Protein AF-A0A7Y5NN47-F1 (afdb_monomer)

Radius of gyration: 25.76 Å; Cα contacts (8 Å, |Δi|>4): 339; chains: 1; bounding box: 59×84×57 Å

Mean predicted aligned error: 14.12 Å

Foldseek 3Di:
DDDDDDDDDDDDDDDDDDDDDDDDDDDDDDDDDDDDDDDDDDDDDDDDPDPPPPDPPPPQDADQAADDDPFRAGDLVLLLVLLLDFDLLVLLVCLFPPRRFQKKFFQAWDWFDFPNDPDDTDTDHGLEIWTFHDKDDPDPPDDPPFAIKTWTAFNRSTITIDGPVGIDSDRDPDHFGDQHPLVPDDPQQVVLQCVDPQLVVLVVLLVVLCPDPCQPVDPPPGPNNVSSRSSRRSSSVCSHVPRDGDRDPDRD

Nearest PDB structures (foldseek):
  2pvd-assembly1_B  TM=6.505E-01  e=5.218E-01  Synechocystis sp.
  1dj7-assembly1_B  TM=6.392E-01  e=1.010E+00  Synechocystis sp. PCC 6803

Structure (mmCIF, N/CA/C/O backbone):
data_AF-A0A7Y5NN47-F1
#
_entry.id   AF-A0A7Y5NN47-F1
#
loop_
_atom_site.group_PDB
_atom_site.id
_atom_site.type_symbol
_atom_site.label_atom_id
_atom_site.label_alt_id
_atom_site.label_comp_id
_atom_site.label_asym_id
_atom_site.label_entity_id
_atom_site.label_seq_id
_atom_site.pdbx_PDB_ins_code
_atom_site.Cartn_x
_atom_site.Cartn_y
_atom_site.Cartn_z
_atom_site.occupancy
_atom_site.B_iso_or_equiv
_atom_site.auth_seq_id
_atom_site.auth_comp_id
_atom_site.auth_asym_id
_atom_site.auth_atom_id
_atom_site.pdbx_PDB_model_num
ATOM 1 N N . MET A 1 1 ? -15.687 -36.078 18.825 1.00 50.94 1 MET A N 1
ATOM 2 C CA . MET A 1 1 ? -15.131 -36.159 20.195 1.00 50.94 1 MET A CA 1
ATOM 3 C C . MET A 1 1 ? -14.081 -37.257 20.240 1.00 50.94 1 MET A C 1
ATOM 5 O O . MET A 1 1 ? -14.457 -38.411 20.115 1.00 50.94 1 MET A O 1
ATOM 9 N N . ARG A 1 2 ? -12.796 -36.913 20.371 1.00 45.75 2 ARG A N 1
ATOM 10 C CA . ARG A 1 2 ? -11.720 -37.783 20.883 1.00 45.75 2 ARG A CA 1
ATOM 11 C C . ARG A 1 2 ? -10.553 -36.864 21.248 1.00 45.75 2 ARG A C 1
ATOM 13 O O . ARG A 1 2 ? -9.980 -36.212 20.384 1.00 45.75 2 ARG A O 1
ATOM 20 N N . ARG A 1 3 ? -10.338 -36.719 22.556 1.00 54.50 3 ARG A N 1
ATOM 21 C CA . ARG A 1 3 ? -9.265 -35.945 23.185 1.00 54.50 3 ARG A CA 1
ATOM 22 C C . ARG A 1 3 ? -8.022 -36.832 23.233 1.00 54.50 3 ARG A C 1
ATOM 24 O O . ARG A 1 3 ? -8.142 -37.981 23.644 1.00 54.50 3 ARG A O 1
ATOM 31 N N . ALA A 1 4 ? -6.865 -36.299 22.860 1.00 58.84 4 ALA A N 1
ATOM 32 C CA . ALA A 1 4 ? -5.574 -36.917 23.138 1.00 58.84 4 ALA A CA 1
ATOM 33 C C . ALA A 1 4 ? -4.689 -35.876 23.830 1.00 58.84 4 ALA A C 1
ATOM 35 O O . ALA A 1 4 ? -4.223 -34.916 23.225 1.00 58.84 4 ALA A O 1
ATOM 36 N N . THR A 1 5 ? -4.564 -36.049 25.139 1.00 65.69 5 THR A N 1
ATOM 37 C CA . THR A 1 5 ? -3.641 -35.377 26.052 1.00 65.69 5 THR A CA 1
ATOM 38 C C . THR A 1 5 ? -2.302 -36.108 26.036 1.00 65.69 5 THR A C 1
ATOM 40 O O . THR A 1 5 ? -2.294 -37.312 26.272 1.00 65.69 5 THR A O 1
ATOM 43 N N . LEU A 1 6 ? -1.188 -35.399 25.851 1.00 50.91 6 LEU A N 1
ATOM 44 C CA . LEU A 1 6 ? 0.147 -35.861 26.254 1.00 50.91 6 LEU A CA 1
ATOM 45 C C . LEU A 1 6 ? 1.003 -34.662 26.731 1.00 50.91 6 LEU A C 1
ATOM 47 O O . LEU A 1 6 ? 0.668 -33.522 26.408 1.00 50.91 6 LEU A O 1
ATOM 51 N N . PRO A 1 7 ? 2.016 -34.902 27.584 1.00 55.94 7 PRO A N 1
ATOM 52 C CA . PRO A 1 7 ? 2.206 -34.162 28.828 1.00 55.94 7 PRO A CA 1
ATOM 53 C C . PRO A 1 7 ? 3.338 -33.126 28.820 1.00 55.94 7 PRO A C 1
ATOM 55 O O . PRO A 1 7 ? 4.243 -33.147 27.989 1.00 55.94 7 PRO A O 1
ATOM 58 N N . LEU A 1 8 ? 3.266 -32.268 29.845 1.00 57.81 8 LEU A N 1
ATOM 59 C CA . LEU A 1 8 ? 4.341 -31.454 30.409 1.00 57.81 8 LEU A CA 1
ATOM 60 C C . LEU A 1 8 ? 5.614 -32.277 30.649 1.00 57.81 8 LEU A C 1
ATOM 62 O O . LEU A 1 8 ? 5.559 -33.332 31.283 1.00 57.81 8 LEU A O 1
ATOM 66 N N . LEU A 1 9 ? 6.759 -31.705 30.277 1.00 57.47 9 LEU A N 1
ATOM 67 C CA . LEU A 1 9 ? 8.053 -32.051 30.852 1.00 57.47 9 LEU A CA 1
ATOM 68 C C . LEU A 1 9 ? 8.816 -30.782 31.239 1.00 57.47 9 LEU A C 1
ATOM 70 O O . LEU A 1 9 ? 8.584 -29.688 30.735 1.00 57.47 9 LEU A O 1
ATOM 74 N N . TRP A 1 10 ? 9.651 -30.973 32.242 1.00 54.91 10 TRP A N 1
ATOM 75 C CA . TRP A 1 10 ? 9.951 -30.092 33.353 1.00 54.91 10 TRP A CA 1
ATOM 76 C C . TRP A 1 10 ? 11.454 -29.791 33.353 1.00 54.91 10 TRP A C 1
ATOM 78 O O . TRP A 1 10 ? 12.243 -30.683 33.065 1.00 54.91 10 TRP A O 1
ATOM 88 N N . LEU A 1 11 ? 11.799 -28.575 33.789 1.00 46.84 11 LEU A N 1
ATOM 89 C CA . LEU A 1 11 ? 13.008 -28.215 34.549 1.00 46.84 11 LEU A CA 1
ATOM 90 C C . LEU A 1 11 ? 14.394 -28.113 33.864 1.00 46.84 11 LEU A C 1
ATOM 92 O O . LEU A 1 11 ? 14.856 -29.015 33.178 1.00 46.84 11 LEU A O 1
ATOM 96 N N . GLY A 1 12 ? 15.106 -27.029 34.213 1.00 56.31 12 GLY A N 1
ATOM 97 C CA . GLY A 1 12 ? 16.558 -26.840 34.047 1.00 56.31 12 GLY A CA 1
ATOM 98 C C . GLY A 1 12 ? 16.903 -25.384 33.696 1.00 56.31 12 GLY A C 1
ATOM 99 O O . GLY A 1 12 ? 16.908 -25.038 32.526 1.00 56.31 12 GLY A O 1
ATOM 100 N N . LEU A 1 13 ? 16.926 -24.418 34.623 1.00 53.03 13 LEU A N 1
ATOM 101 C CA . LEU A 1 13 ? 17.908 -24.160 35.694 1.00 53.03 13 LEU A CA 1
ATOM 102 C C . LEU A 1 13 ? 19.263 -23.594 35.188 1.00 53.03 13 LEU A C 1
ATOM 104 O O . LEU A 1 13 ? 20.126 -24.356 34.780 1.00 53.03 13 LEU A O 1
ATOM 108 N N . GLN A 1 14 ? 19.406 -22.265 35.362 1.00 58.38 14 GLN A N 1
ATOM 109 C CA . GLN A 1 14 ? 20.604 -21.467 35.724 1.00 58.38 14 GLN A CA 1
ATOM 110 C C . GLN A 1 14 ? 21.802 -21.406 34.758 1.00 58.38 14 GLN A C 1
ATOM 112 O O . GLN A 1 14 ? 22.332 -22.441 34.398 1.00 58.38 14 GLN A O 1
ATOM 117 N N . VAL A 1 15 ? 22.313 -20.190 34.485 1.00 64.12 15 VAL A N 1
ATOM 118 C CA . VAL A 1 15 ? 23.647 -19.709 34.933 1.00 64.12 15 VAL A CA 1
ATOM 119 C C . VAL A 1 15 ? 23.682 -18.166 34.899 1.00 64.12 15 VAL A C 1
ATOM 121 O O . VAL A 1 15 ? 23.269 -17.536 33.928 1.00 64.12 15 VAL A O 1
ATOM 124 N N . LEU A 1 16 ? 24.181 -17.585 35.996 1.00 54.34 16 LEU A N 1
ATOM 125 C CA . LEU A 1 16 ? 24.541 -16.181 36.208 1.00 54.34 16 LEU A CA 1
ATOM 126 C C . LEU A 1 16 ? 25.683 -15.723 35.279 1.00 54.34 16 LEU A C 1
ATOM 128 O O . LEU A 1 16 ? 26.698 -16.410 35.188 1.00 54.34 16 LEU A O 1
ATOM 132 N N . ALA A 1 17 ? 25.604 -14.508 34.727 1.00 47.22 17 ALA A N 1
ATOM 133 C CA . ALA A 1 17 ? 26.769 -13.806 34.179 1.00 47.22 17 ALA A CA 1
ATOM 134 C C . ALA A 1 17 ? 27.008 -12.486 34.934 1.00 47.22 17 ALA A C 1
ATOM 136 O O . ALA A 1 17 ? 26.171 -11.585 34.933 1.00 47.22 17 ALA A O 1
ATOM 137 N N . CYS A 1 18 ? 28.160 -12.442 35.607 1.00 59.31 18 CYS A N 1
ATOM 138 C CA . CYS A 1 18 ? 28.768 -11.321 36.322 1.00 59.31 18 CYS A CA 1
ATOM 139 C C . CYS A 1 18 ? 29.509 -10.349 35.386 1.00 59.31 18 CYS A C 1
ATOM 141 O O . CYS A 1 18 ? 30.104 -10.794 34.410 1.00 59.31 18 CYS A O 1
ATOM 143 N N . GLY A 1 19 ? 29.623 -9.088 35.835 1.00 39.09 19 GLY A N 1
ATOM 144 C CA . GLY A 1 19 ? 30.755 -8.168 35.589 1.00 39.09 19 GLY A CA 1
ATOM 145 C C . GLY A 1 19 ? 30.764 -7.464 34.222 1.00 39.09 19 GLY A C 1
ATOM 146 O O . GLY A 1 19 ? 30.407 -8.059 33.221 1.00 39.09 19 GLY A O 1
ATOM 147 N N . SER A 1 20 ? 31.150 -6.195 34.068 1.00 44.56 20 SER A N 1
ATOM 148 C CA . SER A 1 20 ? 32.002 -5.354 34.912 1.00 44.56 20 SER A CA 1
ATOM 149 C C . SER A 1 20 ? 31.712 -3.866 34.688 1.00 44.56 20 SER A C 1
ATOM 151 O O . SER A 1 20 ? 31.427 -3.424 33.578 1.00 44.56 20 SER A O 1
ATOM 153 N N . THR A 1 21 ? 31.833 -3.107 35.771 1.00 50.00 21 THR A N 1
ATOM 154 C CA . THR A 1 21 ? 31.960 -1.649 35.852 1.00 50.00 21 THR A CA 1
ATOM 155 C C . THR A 1 21 ? 33.277 -1.163 35.240 1.00 50.00 21 THR A C 1
ATOM 157 O O . THR A 1 21 ? 34.321 -1.754 35.511 1.00 50.00 21 THR A O 1
ATOM 160 N N . VAL A 1 22 ? 33.247 -0.049 34.502 1.00 57.50 22 VAL A N 1
ATOM 161 C CA . VAL A 1 22 ? 34.422 0.805 34.258 1.00 57.50 22 VAL A CA 1
ATOM 162 C C . VAL A 1 22 ? 34.064 2.231 34.655 1.00 57.50 22 VAL A C 1
ATOM 164 O O . VAL A 1 22 ? 33.030 2.767 34.253 1.00 57.50 22 VAL A O 1
ATOM 167 N N . ASP A 1 23 ? 34.923 2.776 35.507 1.00 46.69 23 ASP A N 1
ATOM 168 C CA . ASP A 1 23 ? 34.885 4.109 36.080 1.00 46.69 23 ASP A CA 1
ATOM 169 C C . ASP A 1 23 ? 35.215 5.216 35.069 1.00 46.69 23 ASP A C 1
ATOM 171 O O . ASP A 1 23 ? 35.937 5.019 34.094 1.00 46.69 23 ASP A O 1
ATOM 175 N N . ARG A 1 24 ? 34.655 6.383 35.399 1.00 47.97 24 ARG A N 1
ATOM 176 C CA . ARG A 1 24 ? 35.063 7.766 35.112 1.00 47.97 24 ARG A CA 1
ATOM 177 C C . ARG A 1 24 ? 36.337 7.996 34.295 1.00 47.97 24 ARG A C 1
ATOM 179 O O . ARG A 1 24 ? 37.422 7.621 34.718 1.00 47.97 24 ARG A O 1
ATOM 186 N N . ASP A 1 25 ? 36.206 8.933 33.356 1.00 49.34 25 ASP A N 1
ATOM 187 C CA . ASP A 1 25 ? 37.178 10.020 33.250 1.00 49.34 25 ASP A CA 1
ATOM 188 C C . ASP A 1 25 ? 36.489 11.383 33.126 1.00 49.34 25 ASP A C 1
ATOM 190 O O . ASP A 1 25 ? 35.450 11.543 32.484 1.00 49.34 25 ASP A O 1
ATOM 194 N N . THR A 1 26 ? 37.050 12.351 33.847 1.00 43.34 26 THR A N 1
ATOM 195 C CA . THR A 1 26 ? 36.581 13.731 34.011 1.00 43.34 26 THR A CA 1
ATOM 196 C C . THR A 1 26 ? 37.659 14.671 33.468 1.00 43.34 26 THR A C 1
ATOM 198 O O . THR A 1 26 ? 38.835 14.460 33.751 1.00 43.34 26 THR A O 1
ATOM 201 N N . THR A 1 27 ? 37.227 15.809 32.897 1.00 46.81 27 THR A N 1
ATOM 202 C CA . THR A 1 27 ? 37.984 17.078 32.671 1.00 46.81 27 THR A CA 1
ATOM 203 C C . THR A 1 27 ? 38.858 17.104 31.393 1.00 46.81 27 THR A C 1
ATOM 205 O O . THR A 1 27 ? 39.409 16.067 31.046 1.00 46.81 27 THR A O 1
ATOM 208 N N . PRO A 1 28 ? 39.040 18.253 30.687 1.00 52.16 28 PRO A N 1
ATOM 209 C CA . PRO A 1 28 ? 38.838 19.630 31.140 1.00 52.16 28 PRO A CA 1
ATOM 210 C C . PRO A 1 28 ? 37.997 20.570 30.266 1.00 52.16 28 PRO A C 1
ATOM 212 O O . PRO A 1 28 ? 37.755 20.373 29.081 1.00 52.16 28 PRO A O 1
ATOM 215 N N . ALA A 1 29 ? 37.598 21.646 30.947 1.00 46.72 29 ALA A N 1
ATOM 216 C CA . ALA A 1 29 ? 37.072 22.884 30.411 1.00 46.72 29 ALA A CA 1
ATOM 217 C C . ALA A 1 29 ? 38.058 23.561 29.447 1.00 46.72 29 ALA A C 1
ATOM 219 O O . ALA A 1 29 ? 39.259 23.629 29.710 1.00 46.72 29 ALA A O 1
ATOM 220 N N . GLY A 1 30 ? 37.515 24.143 28.382 1.00 37.94 30 GLY A N 1
ATOM 221 C CA . GLY A 1 30 ? 38.246 25.014 27.477 1.00 37.94 30 GLY A CA 1
ATOM 222 C C . GLY A 1 30 ? 37.292 25.767 26.560 1.00 37.94 30 GLY A C 1
ATOM 223 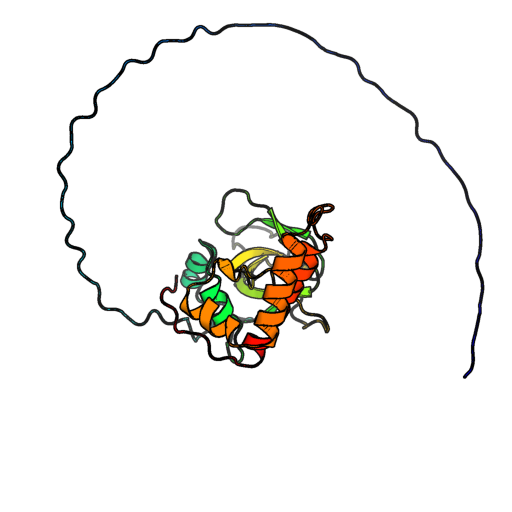O O . GLY A 1 30 ? 36.757 25.172 25.640 1.00 37.94 30 GLY A O 1
ATOM 224 N N . SER A 1 31 ? 37.122 27.057 26.867 1.00 45.66 31 SER A N 1
ATOM 225 C CA . SER A 1 31 ? 36.896 28.192 25.961 1.00 45.66 31 SER A CA 1
ATOM 226 C C . SER A 1 31 ? 35.803 28.088 24.887 1.00 45.66 31 SER A C 1
ATOM 228 O O . SER A 1 31 ? 35.873 27.259 23.995 1.00 45.66 31 SER A O 1
ATOM 230 N N . HIS A 1 32 ? 34.851 29.024 24.886 1.00 47.25 32 HIS A N 1
ATOM 231 C CA . HIS A 1 32 ? 34.862 30.108 23.898 1.00 47.25 32 HIS A CA 1
ATOM 232 C C . HIS A 1 32 ? 33.784 31.161 24.211 1.00 47.25 32 HIS A C 1
ATOM 234 O O . HIS A 1 32 ? 32.630 30.875 24.515 1.00 47.25 32 HIS A O 1
ATOM 240 N N . GLU A 1 33 ? 34.259 32.396 24.160 1.00 48.81 33 GLU A N 1
ATOM 241 C CA . GLU A 1 33 ? 33.609 33.695 24.283 1.00 48.81 33 GLU A CA 1
ATOM 242 C C . GLU A 1 33 ? 32.509 33.910 23.219 1.00 48.81 33 GLU A C 1
ATOM 244 O O . GLU A 1 33 ? 32.707 33.541 22.058 1.00 48.81 33 GLU A O 1
ATOM 249 N N . PRO A 1 34 ? 31.353 34.515 23.553 1.00 49.91 34 PRO A N 1
ATOM 250 C CA . PRO A 1 34 ? 30.330 34.815 22.561 1.00 49.91 34 PRO A CA 1
ATOM 251 C C . PRO A 1 34 ? 30.704 36.083 21.777 1.00 49.91 34 PRO A C 1
ATOM 253 O O . PRO A 1 34 ? 30.577 37.203 22.268 1.00 49.91 34 PRO A O 1
ATOM 256 N N . THR A 1 35 ? 31.137 35.908 20.526 1.00 50.69 35 THR A N 1
ATOM 257 C CA . THR A 1 35 ? 31.235 37.005 19.553 1.00 50.69 35 THR A CA 1
ATOM 258 C C . THR A 1 35 ? 29.833 37.486 19.181 1.00 50.69 35 THR A C 1
ATOM 260 O O . THR A 1 35 ? 29.028 36.743 18.620 1.00 50.69 35 THR A O 1
ATOM 263 N N . ALA A 1 36 ? 29.554 38.750 19.496 1.00 47.47 36 ALA A N 1
ATOM 264 C CA . ALA A 1 36 ? 28.363 39.470 19.077 1.00 47.47 36 ALA A CA 1
ATOM 265 C C . ALA A 1 36 ? 28.326 39.586 17.544 1.00 47.47 36 ALA A C 1
ATOM 267 O O . ALA A 1 36 ? 29.154 40.267 16.939 1.00 47.47 36 ALA A O 1
ATOM 268 N N . ALA A 1 37 ? 27.360 38.916 16.913 1.00 47.06 37 ALA A N 1
ATOM 269 C CA . ALA A 1 37 ? 27.092 39.060 15.491 1.00 47.06 37 ALA A CA 1
ATOM 270 C C . ALA A 1 37 ? 26.112 40.215 15.250 1.00 47.06 37 ALA A C 1
ATOM 272 O O . ALA A 1 37 ? 25.020 40.284 15.812 1.00 47.06 37 ALA A O 1
ATOM 273 N N . SER A 1 38 ? 26.588 41.123 14.406 1.00 51.66 38 SER A N 1
ATOM 274 C CA . SER A 1 38 ? 25.994 42.372 13.957 1.00 51.66 38 SER A CA 1
ATOM 275 C C . SER A 1 38 ? 24.633 42.191 13.275 1.00 51.66 38 SER A C 1
ATOM 277 O O . SER A 1 38 ? 24.431 41.286 12.466 1.00 51.66 38 SER A O 1
ATOM 279 N N . ILE A 1 39 ? 23.714 43.105 13.586 1.00 45.16 39 ILE A N 1
ATOM 280 C CA . ILE A 1 39 ? 22.385 43.236 12.989 1.00 45.16 39 ILE A CA 1
ATOM 281 C C . ILE A 1 39 ? 22.553 43.809 11.576 1.00 45.16 39 ILE A C 1
ATOM 283 O O . ILE A 1 39 ? 22.879 44.983 11.417 1.00 45.16 39 ILE A O 1
ATOM 287 N N . ALA A 1 40 ? 22.304 42.991 10.552 1.00 46.66 40 ALA A N 1
ATOM 288 C CA . ALA A 1 40 ? 22.158 43.452 9.176 1.00 46.66 40 ALA A CA 1
ATOM 289 C C . ALA A 1 40 ? 20.669 43.568 8.822 1.00 46.66 40 ALA A C 1
ATOM 291 O O . ALA A 1 40 ? 19.906 42.605 8.884 1.00 46.66 40 ALA A O 1
ATOM 292 N N . THR A 1 41 ? 20.265 44.784 8.477 1.00 49.88 41 THR A N 1
ATOM 293 C CA . THR A 1 41 ? 18.931 45.178 8.024 1.00 49.88 41 THR A CA 1
ATOM 294 C C . THR A 1 41 ? 18.629 44.574 6.644 1.00 49.88 41 THR A C 1
ATOM 296 O O . THR A 1 41 ? 19.415 44.801 5.724 1.00 49.88 41 THR A O 1
ATOM 299 N N . PRO A 1 42 ? 17.509 43.861 6.427 1.00 51.56 42 PRO A N 1
ATOM 300 C CA . PRO A 1 42 ? 17.093 43.511 5.074 1.00 51.56 42 PRO A CA 1
ATOM 301 C C . PRO A 1 42 ? 16.317 44.668 4.429 1.00 51.56 42 PRO A C 1
ATOM 303 O O . PRO A 1 42 ? 15.249 45.074 4.888 1.00 51.56 42 PRO A O 1
ATOM 306 N N . THR A 1 43 ? 16.875 45.195 3.341 1.00 45.72 43 THR A N 1
ATOM 307 C CA . THR A 1 43 ? 16.211 46.087 2.383 1.00 45.72 43 THR A CA 1
ATOM 308 C C . THR A 1 43 ? 15.095 45.325 1.645 1.00 45.72 43 THR A C 1
ATOM 310 O O . THR A 1 43 ? 15.314 44.179 1.243 1.00 45.72 43 THR A O 1
ATOM 313 N N . PRO A 1 44 ? 13.905 45.919 1.435 1.00 50.75 44 PRO A N 1
ATOM 314 C CA . PRO A 1 44 ? 12.791 45.247 0.773 1.00 50.75 44 PRO A CA 1
ATOM 315 C C . PRO A 1 44 ? 13.082 45.074 -0.722 1.00 50.75 44 PRO A C 1
ATOM 317 O O . PRO A 1 44 ? 13.196 46.048 -1.464 1.00 50.75 44 PRO A O 1
ATOM 320 N N . THR A 1 45 ? 13.208 43.823 -1.166 1.00 43.31 45 THR A N 1
ATOM 321 C CA . THR A 1 45 ? 13.291 43.484 -2.592 1.00 43.31 45 THR A CA 1
ATOM 322 C C . THR A 1 45 ? 11.885 43.378 -3.167 1.00 43.31 45 THR A C 1
ATOM 324 O O . THR A 1 45 ? 11.013 42.723 -2.599 1.00 43.31 45 THR A O 1
ATOM 327 N N . ALA A 1 46 ? 11.691 44.077 -4.282 1.00 45.16 46 ALA A N 1
ATOM 328 C CA . ALA A 1 46 ? 10.447 44.231 -5.010 1.00 45.16 46 ALA A CA 1
ATOM 329 C C . ALA A 1 46 ? 9.797 42.891 -5.388 1.00 45.16 46 ALA A C 1
ATOM 331 O O . ALA A 1 46 ? 10.434 41.984 -5.923 1.00 45.16 46 ALA A O 1
ATOM 332 N N . THR A 1 47 ? 8.492 42.822 -5.144 1.00 45.22 47 THR A N 1
ATOM 333 C CA . THR A 1 47 ? 7.592 41.751 -5.557 1.00 45.22 47 THR A CA 1
ATOM 334 C C . THR A 1 47 ? 7.496 41.721 -7.083 1.00 45.22 47 THR A C 1
ATOM 336 O O . THR A 1 47 ? 6.789 42.526 -7.686 1.00 45.22 47 THR A O 1
ATOM 339 N N . ALA A 1 48 ? 8.209 40.793 -7.720 1.00 47.53 48 ALA A N 1
ATOM 340 C CA . ALA A 1 48 ? 7.930 40.404 -9.093 1.00 47.53 48 ALA A CA 1
ATOM 341 C C . ALA A 1 48 ? 6.728 39.453 -9.078 1.00 47.53 48 ALA A C 1
ATOM 343 O O . ALA A 1 48 ? 6.831 38.297 -8.666 1.00 47.53 48 ALA A O 1
ATOM 344 N N . THR A 1 49 ? 5.573 39.966 -9.490 1.00 48.72 49 THR A N 1
ATOM 345 C CA . THR A 1 49 ? 4.376 39.178 -9.777 1.00 48.72 49 THR A CA 1
ATOM 346 C C . THR A 1 49 ? 4.689 38.246 -10.946 1.00 48.72 49 THR A C 1
ATOM 348 O O . THR A 1 49 ? 4.687 38.665 -12.101 1.00 48.72 49 THR A O 1
ATOM 351 N N . VAL A 1 50 ? 5.008 36.986 -10.648 1.00 46.62 50 VAL A N 1
ATOM 352 C CA . VAL A 1 50 ? 5.078 35.933 -11.662 1.00 46.62 50 VAL A CA 1
ATOM 353 C C . VAL A 1 50 ? 3.645 35.525 -11.968 1.00 46.62 50 VAL A C 1
ATOM 355 O O . VAL A 1 50 ? 2.986 34.837 -11.191 1.00 46.62 50 VAL A O 1
ATOM 358 N N . GLU A 1 51 ? 3.159 36.019 -13.098 1.00 50.53 51 GLU A N 1
ATOM 359 C CA . GLU A 1 51 ? 1.940 35.577 -13.755 1.00 50.53 51 GLU A CA 1
ATOM 360 C C . GLU A 1 51 ? 2.087 34.082 -14.071 1.00 50.53 51 GLU A C 1
ATOM 362 O O . GLU A 1 51 ? 2.808 33.671 -14.984 1.00 50.53 51 GLU A O 1
ATOM 367 N N . ALA A 1 52 ? 1.473 33.250 -13.227 1.00 47.81 52 ALA A N 1
ATOM 368 C CA . ALA A 1 52 ? 1.434 31.810 -13.395 1.00 47.81 52 ALA A CA 1
ATOM 369 C C . ALA A 1 52 ? 0.618 31.496 -14.651 1.00 47.81 52 ALA A C 1
ATOM 371 O O . ALA A 1 52 ? -0.610 31.429 -14.629 1.00 47.81 52 ALA A O 1
ATOM 372 N N . LYS A 1 53 ? 1.329 31.321 -15.764 1.00 44.56 53 LYS A N 1
ATOM 373 C CA . LYS A 1 53 ? 0.810 30.705 -16.978 1.00 44.56 53 LYS A CA 1
ATOM 374 C C . LYS A 1 53 ? 0.293 29.320 -16.593 1.00 44.56 53 LYS A C 1
ATOM 376 O O . LYS A 1 53 ? 1.087 28.414 -16.356 1.00 44.56 53 LYS A O 1
ATOM 381 N N . ALA A 1 54 ? -1.027 29.191 -16.490 1.00 51.88 54 ALA A N 1
ATOM 382 C CA . ALA A 1 54 ? -1.705 27.916 -16.343 1.00 51.88 54 ALA A CA 1
ATOM 383 C C . ALA A 1 54 ? -1.354 27.060 -17.565 1.00 51.88 54 ALA A C 1
ATOM 385 O O . ALA A 1 54 ? -1.871 27.257 -18.667 1.00 51.88 54 ALA A O 1
ATOM 386 N N . GLU A 1 55 ? -0.387 26.171 -17.376 1.00 49.19 55 GLU A N 1
ATOM 387 C CA . GLU A 1 55 ? -0.111 25.087 -18.298 1.00 49.19 55 GLU A CA 1
ATOM 388 C C . GLU A 1 55 ? -1.380 24.225 -18.367 1.00 49.19 55 GLU A C 1
ATOM 390 O O . GLU A 1 55 ? -1.981 23.962 -17.319 1.00 49.19 55 GLU A O 1
ATOM 395 N N . PRO A 1 56 ? -1.857 23.866 -19.572 1.00 44.56 56 PRO A N 1
ATOM 396 C CA . PRO A 1 56 ? -3.071 23.082 -19.712 1.00 44.56 56 PRO A CA 1
ATOM 397 C C . PRO A 1 56 ? -2.941 21.817 -18.871 1.00 44.56 56 PRO A C 1
ATOM 399 O O . PRO A 1 56 ? -1.883 21.188 -18.850 1.00 44.56 56 PRO A O 1
ATOM 402 N N . GLU A 1 57 ? -4.024 21.487 -18.173 1.00 51.03 57 GLU A N 1
ATOM 403 C CA . GLU A 1 57 ? -4.234 20.277 -17.386 1.00 51.03 57 GLU A CA 1
ATOM 404 C C . GLU A 1 57 ? -4.143 19.059 -18.317 1.00 51.03 57 GLU A C 1
ATOM 406 O O . GLU A 1 57 ? -5.134 18.439 -18.690 1.00 51.03 57 GLU A O 1
ATOM 411 N N . ALA A 1 58 ? -2.932 18.754 -18.788 1.00 48.97 58 ALA A N 1
ATOM 412 C CA . ALA A 1 58 ? -2.615 17.479 -19.381 1.00 48.97 58 ALA A CA 1
ATOM 413 C C . ALA A 1 58 ? -2.953 16.476 -18.291 1.00 48.97 58 ALA A C 1
ATOM 415 O O . ALA A 1 58 ? -2.303 16.476 -17.245 1.00 48.97 58 ALA A O 1
ATOM 416 N N . GLU A 1 59 ? -4.029 15.719 -18.511 1.00 53.56 59 GLU A N 1
ATOM 417 C CA . GLU A 1 59 ? -4.456 14.613 -17.667 1.00 53.56 59 GLU A CA 1
ATOM 418 C C . GLU A 1 59 ? -3.196 13.860 -17.246 1.00 53.56 59 GLU A C 1
ATOM 420 O O . GLU A 1 59 ? -2.566 13.179 -18.062 1.00 53.56 59 GLU A O 1
ATOM 425 N N . ARG A 1 60 ? -2.757 14.069 -16.001 1.00 68.81 60 ARG A N 1
ATOM 426 C CA . ARG A 1 60 ? -1.537 13.451 -15.500 1.00 68.81 60 ARG A CA 1
ATOM 427 C C . ARG A 1 60 ? -1.905 11.994 -15.265 1.00 68.81 60 ARG A C 1
ATOM 429 O O . ARG A 1 60 ? -2.430 11.636 -14.217 1.00 68.81 60 ARG A O 1
ATOM 436 N N . LYS A 1 61 ? -1.788 11.184 -16.315 1.00 86.25 61 LYS A N 1
ATOM 437 C CA . LYS A 1 61 ? -2.216 9.788 -16.315 1.00 86.25 61 LYS A CA 1
ATOM 438 C C . LYS A 1 61 ? -1.164 8.950 -15.622 1.00 86.25 61 LYS A C 1
ATOM 440 O O . LYS A 1 61 ? 0.034 9.124 -15.845 1.00 86.25 61 LYS A O 1
ATOM 445 N N . LEU A 1 62 ? -1.629 8.017 -14.801 1.00 93.00 62 LEU A N 1
ATOM 446 C CA . LEU A 1 62 ? -0.765 6.947 -14.337 1.00 93.00 62 LEU A CA 1
ATOM 447 C C . LEU A 1 62 ? -0.284 6.144 -15.549 1.00 93.00 62 LEU A C 1
ATOM 449 O O . LEU A 1 62 ? -1.059 5.951 -16.489 1.00 93.00 62 LEU A O 1
ATOM 453 N N . PRO A 1 63 ? 0.966 5.660 -15.542 1.00 92.62 63 PRO A N 1
ATOM 454 C CA . PRO A 1 63 ? 1.415 4.744 -16.572 1.00 92.62 63 PRO A CA 1
ATOM 455 C C . PRO A 1 63 ? 0.480 3.528 -16.662 1.00 92.62 63 PRO A C 1
ATOM 457 O O . PRO A 1 63 ? 0.044 2.989 -15.650 1.00 92.62 63 PRO A O 1
ATOM 460 N N . GLU A 1 64 ? 0.161 3.091 -17.875 1.00 91.12 64 GLU A N 1
ATOM 461 C CA . GLU A 1 64 ? -0.666 1.892 -18.102 1.00 91.12 64 GLU A CA 1
ATOM 462 C C . GLU A 1 64 ? 0.162 0.712 -18.626 1.00 91.12 64 GLU A C 1
ATOM 464 O O . GLU A 1 64 ? -0.307 -0.425 -18.658 1.00 91.12 64 GLU A O 1
ATOM 469 N N . ALA A 1 65 ? 1.409 0.980 -19.022 1.00 89.38 65 ALA A N 1
ATOM 470 C CA . ALA A 1 65 ? 2.326 0.013 -19.597 1.00 89.38 65 ALA A CA 1
ATOM 471 C C . ALA A 1 65 ? 3.540 -0.213 -18.691 1.00 89.38 65 ALA A C 1
ATOM 473 O O . ALA A 1 65 ? 4.018 0.695 -18.008 1.00 89.38 65 ALA A O 1
ATOM 474 N N . CYS A 1 66 ? 4.035 -1.445 -18.724 1.00 88.94 66 CYS A N 1
ATOM 475 C CA . CYS A 1 66 ? 5.245 -1.857 -18.033 1.00 88.94 66 CYS A CA 1
ATOM 476 C C . CYS A 1 66 ? 6.484 -1.562 -18.877 1.00 88.94 66 CYS A C 1
ATOM 478 O O . CYS A 1 66 ? 6.426 -1.603 -20.108 1.00 88.94 66 CYS A O 1
ATOM 480 N N . GLU A 1 67 ? 7.625 -1.404 -18.215 1.00 85.38 67 GLU A N 1
ATOM 481 C CA . GLU A 1 67 ? 8.915 -1.579 -18.884 1.00 85.38 67 GLU A CA 1
ATOM 482 C C . GLU A 1 67 ? 9.075 -3.033 -19.372 1.00 85.38 67 GLU A C 1
ATOM 484 O O . GLU A 1 67 ? 8.609 -3.967 -18.706 1.00 85.38 67 GLU A O 1
ATOM 489 N N . PRO A 1 68 ? 9.729 -3.258 -20.525 1.00 78.25 68 PRO A N 1
ATOM 490 C CA . PRO A 1 68 ? 10.032 -4.601 -20.995 1.00 78.25 68 PRO A CA 1
ATOM 491 C C . PRO A 1 68 ? 11.030 -5.292 -20.053 1.00 78.25 68 PRO A C 1
ATOM 493 O O . PRO A 1 68 ? 12.081 -4.745 -19.722 1.00 78.25 68 PRO A O 1
ATOM 496 N N . GLY A 1 69 ? 10.720 -6.525 -19.652 1.00 80.56 69 GLY A N 1
ATOM 497 C CA . GLY A 1 69 ? 11.571 -7.340 -18.787 1.00 80.56 69 GLY A CA 1
ATOM 498 C C . GLY A 1 69 ? 10.832 -8.548 -18.212 1.00 80.56 69 GLY A C 1
ATOM 499 O O . GLY A 1 69 ? 9.665 -8.782 -18.526 1.00 80.56 69 GLY A O 1
ATOM 500 N N . ASP A 1 70 ? 11.507 -9.297 -17.338 1.00 81.00 70 ASP A N 1
ATOM 501 C CA . ASP A 1 70 ? 10.942 -10.492 -16.684 1.00 81.00 70 ASP A CA 1
ATOM 502 C C . ASP A 1 70 ? 9.793 -10.161 -15.715 1.00 81.00 70 ASP A C 1
ATOM 504 O O . ASP A 1 70 ? 8.997 -11.022 -15.333 1.00 81.00 70 ASP A O 1
ATOM 508 N N . MET A 1 71 ? 9.696 -8.897 -15.303 1.00 85.50 71 MET A N 1
ATOM 509 C CA . MET A 1 71 ? 8.704 -8.406 -14.362 1.00 85.50 71 MET A CA 1
ATOM 510 C C . MET A 1 71 ? 8.129 -7.079 -14.841 1.00 85.50 71 MET A C 1
ATOM 512 O O . MET A 1 71 ? 8.870 -6.193 -15.254 1.00 85.50 71 MET A O 1
ATOM 516 N N . CYS A 1 72 ? 6.808 -6.922 -14.719 1.00 88.12 72 CYS A N 1
ATOM 517 C CA . CYS A 1 72 ? 6.154 -5.643 -14.967 1.00 88.12 72 CYS A CA 1
ATOM 518 C C . CYS A 1 72 ? 6.522 -4.627 -13.875 1.00 88.12 72 CYS A C 1
ATOM 520 O O . CYS A 1 72 ? 5.892 -4.596 -12.810 1.00 88.12 72 CYS A O 1
ATOM 522 N N . SER A 1 73 ? 7.547 -3.820 -14.149 1.00 89.12 73 SER A N 1
ATOM 523 C CA . SER A 1 73 ? 7.917 -2.635 -13.375 1.00 89.12 73 SER A CA 1
ATOM 524 C C . SER A 1 73 ? 7.427 -1.359 -14.058 1.00 89.12 73 SER A C 1
ATOM 526 O O . SER A 1 73 ? 7.127 -1.347 -15.255 1.00 89.12 73 SER A O 1
ATOM 528 N N . MET A 1 74 ? 7.356 -0.275 -13.289 1.00 91.94 74 MET A N 1
ATOM 529 C CA . MET A 1 74 ? 6.977 1.041 -13.802 1.00 91.94 74 MET A CA 1
ATOM 530 C C . MET A 1 74 ? 8.084 1.627 -14.689 1.00 91.94 74 MET A C 1
ATOM 532 O O . MET A 1 74 ? 9.249 1.250 -14.526 1.00 91.94 74 MET A O 1
ATOM 536 N N . PRO A 1 75 ? 7.753 2.583 -15.582 1.00 92.12 75 PRO A N 1
ATOM 537 C CA . PRO A 1 75 ? 8.760 3.385 -16.268 1.00 92.12 75 PRO A CA 1
ATOM 538 C C . PRO A 1 75 ? 9.746 3.994 -15.276 1.00 92.12 75 PRO A C 1
ATOM 540 O O . PRO A 1 75 ? 9.330 4.575 -14.272 1.00 92.12 75 PRO A O 1
ATOM 543 N N . ALA A 1 76 ? 11.046 3.859 -15.544 1.00 89.56 76 ALA A N 1
ATOM 544 C CA . ALA A 1 76 ? 12.083 4.162 -14.557 1.00 89.56 76 ALA A CA 1
ATOM 545 C C . ALA A 1 76 ? 12.015 5.613 -14.053 1.00 89.56 76 ALA A C 1
ATOM 547 O O . ALA A 1 76 ? 12.134 5.862 -12.856 1.00 89.56 76 ALA A O 1
ATOM 548 N N . GLU A 1 77 ? 11.753 6.567 -14.951 1.00 90.69 77 GLU A N 1
ATOM 549 C CA . GLU A 1 77 ? 11.608 7.981 -14.591 1.00 90.69 77 GLU A CA 1
ATOM 550 C C . GLU A 1 77 ? 10.379 8.241 -13.714 1.00 90.69 77 GLU A C 1
ATOM 552 O O . GLU A 1 77 ? 10.453 9.009 -12.757 1.00 90.69 77 GLU A O 1
ATOM 557 N N . PHE A 1 78 ? 9.253 7.582 -14.014 1.00 93.50 78 PHE A N 1
ATOM 558 C CA . PHE A 1 78 ? 8.056 7.674 -13.181 1.00 93.50 78 PHE A CA 1
ATOM 559 C C . PHE A 1 78 ? 8.324 7.089 -11.797 1.00 93.50 78 PHE A C 1
ATOM 561 O O . PHE A 1 78 ? 8.020 7.720 -10.789 1.00 93.50 78 PHE A O 1
ATOM 568 N N . GLY A 1 79 ? 8.961 5.918 -11.747 1.00 92.94 79 GLY A N 1
ATOM 569 C CA . GLY A 1 79 ? 9.352 5.278 -10.500 1.00 92.94 79 GLY A CA 1
ATOM 570 C C . GLY A 1 79 ? 10.278 6.145 -9.647 1.00 92.94 79 GLY A C 1
ATOM 571 O O . GLY A 1 79 ? 10.076 6.257 -8.441 1.00 92.94 79 GLY A O 1
ATOM 572 N N . GLN A 1 80 ? 11.246 6.821 -10.269 1.00 91.19 80 GLN A N 1
ATOM 573 C CA . GLN A 1 80 ? 12.150 7.734 -9.573 1.00 91.19 80 GLN A CA 1
ATOM 574 C C . GLN A 1 80 ? 11.413 8.936 -8.970 1.00 91.19 80 GLN A C 1
ATOM 576 O O . GLN A 1 80 ? 11.680 9.290 -7.823 1.00 91.19 80 GLN A O 1
ATOM 581 N N . ARG A 1 81 ? 10.486 9.560 -9.712 1.00 93.00 81 ARG A N 1
ATOM 582 C CA . ARG A 1 81 ? 9.693 10.689 -9.196 1.00 93.00 81 ARG A CA 1
ATOM 583 C C . ARG A 1 81 ? 8.724 10.239 -8.107 1.00 93.00 81 ARG A C 1
ATOM 585 O O . ARG A 1 81 ? 8.669 10.873 -7.059 1.00 93.00 81 ARG A O 1
ATOM 592 N N . LEU A 1 82 ? 8.059 9.100 -8.309 1.00 93.75 82 LEU A N 1
ATOM 593 C CA . LEU A 1 82 ? 7.184 8.471 -7.320 1.00 93.75 82 LEU A CA 1
ATOM 594 C C . LEU A 1 82 ? 7.926 8.176 -6.011 1.00 93.75 82 LEU A C 1
ATOM 596 O O . LEU A 1 82 ? 7.420 8.471 -4.935 1.00 93.75 82 LEU A O 1
ATOM 600 N N . CYS A 1 83 ? 9.140 7.638 -6.086 1.00 92.56 83 CYS A N 1
ATOM 601 C CA . CYS A 1 83 ? 9.942 7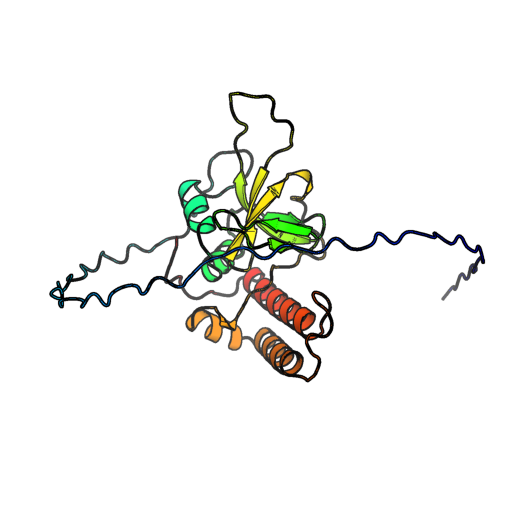.354 -4.899 1.00 92.56 83 CYS A CA 1
ATOM 602 C C . CYS A 1 83 ? 10.698 8.572 -4.346 1.00 92.56 83 CYS A C 1
ATOM 604 O O . CYS A 1 83 ? 11.335 8.464 -3.301 1.00 92.56 83 CYS A O 1
ATOM 606 N N . GLY A 1 84 ? 10.618 9.732 -5.007 1.00 90.94 84 GLY A N 1
ATOM 607 C CA . GLY A 1 84 ? 11.161 11.000 -4.517 1.00 90.94 84 GLY A CA 1
ATOM 608 C C . GLY A 1 84 ? 10.280 11.696 -3.473 1.00 90.94 84 GLY A C 1
ATOM 609 O O . GLY A 1 84 ? 10.717 12.684 -2.881 1.00 90.94 84 GLY A O 1
ATOM 610 N N . GLY A 1 85 ? 9.063 11.199 -3.234 1.00 91.31 85 GLY A N 1
ATOM 611 C CA . GLY A 1 85 ? 8.095 11.791 -2.313 1.00 91.31 85 GLY A CA 1
ATOM 612 C C . GLY A 1 85 ? 7.223 10.760 -1.596 1.00 91.31 85 GLY A C 1
ATOM 613 O O . GLY A 1 85 ? 7.579 9.593 -1.451 1.00 91.31 85 GLY A O 1
ATOM 614 N N . THR A 1 86 ? 6.078 11.214 -1.091 1.00 94.06 86 THR A N 1
ATOM 615 C CA . THR A 1 86 ? 5.045 10.369 -0.479 1.00 94.06 86 THR A CA 1
ATOM 616 C C . THR A 1 86 ? 3.727 10.662 -1.176 1.00 94.06 86 THR A C 1
ATOM 618 O O . THR A 1 86 ? 3.254 11.797 -1.149 1.00 94.06 86 THR A O 1
ATOM 621 N N . HIS A 1 87 ? 3.160 9.651 -1.836 1.00 96.50 87 HIS A N 1
ATOM 622 C CA . HIS A 1 87 ? 2.003 9.816 -2.722 1.00 96.50 87 HIS A CA 1
ATOM 623 C C . HIS A 1 87 ? 0.921 8.768 -2.415 1.00 96.50 87 HIS A C 1
ATOM 625 O O . HIS A 1 87 ? 0.761 7.800 -3.170 1.00 96.50 87 HIS A O 1
ATOM 631 N N . PRO A 1 88 ? 0.200 8.898 -1.287 1.00 97.12 88 PRO A N 1
ATOM 632 C CA . PRO A 1 88 ? -0.708 7.856 -0.822 1.00 97.12 88 PRO A CA 1
ATOM 633 C C . PRO A 1 88 ? -1.885 7.639 -1.780 1.00 97.12 88 PRO A C 1
ATOM 635 O O . PRO A 1 88 ? -2.257 6.497 -2.034 1.00 97.12 88 PRO A O 1
ATOM 638 N N . GLU A 1 89 ? -2.430 8.687 -2.397 1.00 98.00 89 GLU A N 1
ATOM 639 C CA . GLU A 1 89 ? -3.506 8.566 -3.386 1.00 98.00 89 GLU A CA 1
ATOM 640 C C . GLU A 1 89 ? -3.041 7.835 -4.645 1.00 98.00 89 GLU A C 1
ATOM 642 O O . GLU A 1 89 ? -3.735 6.944 -5.137 1.00 98.00 89 GLU A O 1
ATOM 647 N N . VAL A 1 90 ? -1.841 8.159 -5.137 1.00 97.75 90 VAL A N 1
ATOM 648 C CA . VAL A 1 90 ? -1.236 7.459 -6.277 1.00 97.75 90 VAL A CA 1
ATOM 649 C C . VAL A 1 90 ? -1.067 5.979 -5.941 1.00 97.75 90 VAL A C 1
ATOM 651 O O . VAL A 1 90 ? -1.455 5.128 -6.739 1.00 97.75 90 VAL A O 1
ATOM 654 N N . ALA A 1 91 ? -0.593 5.648 -4.736 1.00 98.19 91 ALA A N 1
ATOM 655 C CA . ALA A 1 91 ? -0.520 4.262 -4.288 1.00 98.19 91 ALA A CA 1
ATOM 656 C C . ALA A 1 91 ? -1.894 3.578 -4.290 1.00 98.19 91 ALA A C 1
ATOM 658 O O . ALA A 1 91 ? -2.008 2.487 -4.846 1.00 98.19 91 ALA A O 1
ATOM 659 N N . LEU A 1 92 ? -2.952 4.204 -3.759 1.00 98.25 92 LEU A N 1
ATOM 660 C CA . LEU A 1 92 ? -4.303 3.620 -3.774 1.00 98.25 92 LEU A CA 1
ATOM 661 C C . LEU A 1 92 ? -4.750 3.233 -5.192 1.00 98.25 92 LEU A C 1
ATOM 663 O O . LEU A 1 92 ? -5.291 2.142 -5.381 1.00 98.25 92 LEU A O 1
ATOM 667 N N . HIS A 1 93 ? -4.482 4.080 -6.189 1.00 97.88 93 HIS A N 1
ATOM 668 C CA . HIS A 1 93 ? -4.779 3.774 -7.592 1.00 97.88 93 HIS A CA 1
ATOM 669 C C . HIS A 1 93 ? -3.895 2.660 -8.156 1.00 97.88 93 HIS A C 1
ATOM 671 O O . HIS A 1 93 ? -4.402 1.754 -8.812 1.00 97.88 93 HIS A O 1
ATOM 677 N N . LEU A 1 94 ? -2.591 2.660 -7.872 1.00 97.50 94 LEU A N 1
ATOM 678 C CA . LEU A 1 94 ? -1.672 1.619 -8.350 1.00 97.50 94 LEU A CA 1
ATOM 679 C C . LEU A 1 94 ? -1.974 0.245 -7.714 1.00 97.50 94 LEU A C 1
ATOM 681 O O . LEU A 1 94 ? -1.826 -0.790 -8.369 1.00 97.50 94 LEU A O 1
ATOM 685 N N . PHE A 1 95 ? -2.458 0.220 -6.469 1.00 97.94 95 PHE A N 1
ATOM 686 C CA . PHE A 1 95 ? -2.918 -0.986 -5.775 1.00 97.94 95 PHE A CA 1
ATOM 687 C C . PHE A 1 95 ? -4.367 -1.389 -6.101 1.00 97.94 95 PHE A C 1
ATOM 689 O O . PHE A 1 95 ? -4.808 -2.450 -5.637 1.00 97.94 95 PHE A O 1
ATOM 696 N N . ALA A 1 96 ? -5.102 -0.621 -6.906 1.00 97.56 96 ALA A N 1
ATOM 697 C CA . ALA A 1 96 ? -6.423 -1.015 -7.384 1.00 97.56 96 ALA A CA 1
ATOM 698 C C . ALA A 1 96 ? -6.355 -2.331 -8.196 1.00 97.56 96 ALA A C 1
ATOM 700 O O . ALA A 1 96 ? -5.292 -2.727 -8.690 1.00 97.56 96 ALA A O 1
ATOM 701 N N . PRO A 1 97 ? -7.463 -3.082 -8.315 1.00 96.31 97 PRO A N 1
ATOM 702 C CA . PRO A 1 97 ? -7.491 -4.263 -9.169 1.00 96.31 97 PRO A CA 1
ATOM 703 C C . PRO A 1 97 ? -7.273 -3.883 -10.639 1.00 96.31 97 PRO A C 1
ATOM 705 O O . PRO A 1 97 ? -7.580 -2.771 -11.058 1.00 96.31 97 PRO A O 1
ATOM 708 N N . LYS A 1 98 ? -6.819 -4.855 -11.440 1.00 92.62 98 LYS A N 1
ATOM 709 C CA . LYS A 1 98 ? -6.570 -4.718 -12.890 1.00 92.62 98 LYS A CA 1
ATOM 710 C C . LYS A 1 98 ? -5.428 -3.766 -13.272 1.00 92.62 98 LYS A C 1
ATOM 712 O O . LYS A 1 98 ? -5.260 -3.495 -14.455 1.00 92.62 98 LYS A O 1
ATOM 717 N N . THR A 1 99 ? -4.624 -3.308 -12.316 1.00 94.44 99 THR A N 1
ATOM 718 C CA . THR A 1 99 ? -3.342 -2.674 -12.632 1.00 94.44 99 THR A CA 1
ATOM 719 C C . THR A 1 99 ? -2.320 -3.736 -13.055 1.00 94.44 99 THR A C 1
ATOM 721 O O . THR A 1 99 ? -2.384 -4.873 -12.573 1.00 94.44 99 THR A O 1
ATOM 724 N N . PRO A 1 100 ? -1.385 -3.414 -13.965 1.00 94.56 100 PRO A N 1
ATOM 725 C CA . PRO A 1 100 ? -0.432 -4.398 -14.480 1.00 94.56 100 PRO A CA 1
ATOM 726 C C . PRO A 1 100 ? 0.725 -4.672 -13.504 1.00 94.56 100 PRO A C 1
ATOM 728 O O . PRO A 1 100 ? 1.487 -5.621 -13.687 1.00 94.56 100 PRO A O 1
ATOM 731 N N . TRP A 1 101 ? 0.859 -3.851 -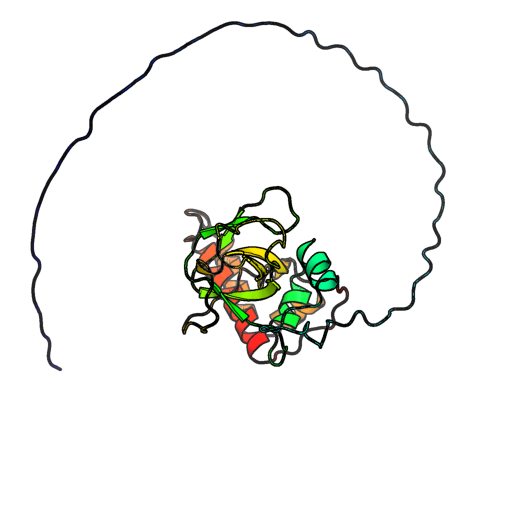12.460 1.00 95.50 101 TRP A N 1
ATOM 732 C CA . TRP A 1 101 ? 2.036 -3.799 -11.604 1.00 95.50 101 TRP A CA 1
ATOM 733 C C . TRP A 1 101 ? 2.285 -5.079 -10.826 1.00 95.50 101 TRP A C 1
ATOM 735 O O . TRP A 1 101 ? 1.384 -5.650 -10.196 1.00 95.50 101 TRP A O 1
ATOM 745 N N . LYS A 1 102 ? 3.551 -5.508 -10.803 1.00 95.81 102 LYS A N 1
ATOM 746 C CA . LYS A 1 102 ? 3.926 -6.683 -10.028 1.00 95.81 102 LYS A CA 1
ATOM 747 C C . LYS A 1 102 ? 3.840 -6.396 -8.531 1.00 95.81 102 LYS A C 1
ATOM 749 O O . LYS A 1 102 ? 4.525 -5.524 -8.002 1.00 95.81 102 LYS A O 1
ATOM 754 N N . ARG A 1 103 ? 3.049 -7.217 -7.842 1.00 97.06 103 ARG A N 1
ATOM 755 C CA . ARG A 1 103 ? 2.970 -7.252 -6.379 1.00 97.06 103 ARG A CA 1
ATOM 756 C C . ARG A 1 103 ? 4.041 -8.167 -5.803 1.00 97.06 103 ARG A C 1
ATOM 758 O O . ARG A 1 103 ? 4.276 -9.258 -6.329 1.00 97.06 103 ARG A O 1
ATOM 765 N N . ALA A 1 104 ? 4.625 -7.737 -4.697 1.00 97.56 104 ALA A N 1
ATOM 766 C CA . ALA A 1 104 ? 5.507 -8.530 -3.859 1.00 97.56 104 ALA A CA 1
ATOM 767 C C . ALA A 1 104 ? 5.046 -8.447 -2.400 1.00 97.56 104 ALA A C 1
ATOM 769 O O . ALA A 1 104 ? 4.190 -7.636 -2.038 1.00 97.56 104 ALA A O 1
ATOM 770 N N . TYR A 1 105 ? 5.590 -9.329 -1.571 1.00 98.25 105 TYR A N 1
ATOM 771 C CA . TYR A 1 105 ? 5.205 -9.472 -0.177 1.00 98.25 105 TYR A CA 1
ATOM 772 C C . TYR A 1 105 ? 6.437 -9.657 0.685 1.00 98.25 105 TYR A C 1
ATOM 774 O O . TYR A 1 105 ? 7.319 -10.448 0.352 1.00 98.25 105 TYR A O 1
ATOM 782 N N . LEU A 1 106 ? 6.494 -8.965 1.813 1.00 97.75 106 LEU A N 1
ATOM 783 C CA . LEU A 1 106 ? 7.640 -9.064 2.707 1.00 97.75 106 LEU A CA 1
ATOM 784 C C . LEU A 1 106 ? 7.656 -10.414 3.427 1.00 97.75 106 LEU A C 1
ATOM 786 O O . LEU A 1 106 ? 6.655 -10.844 4.002 1.00 97.75 106 LEU A O 1
ATOM 790 N N . LYS A 1 107 ? 8.812 -11.079 3.442 1.00 96.56 107 LYS A N 1
ATOM 791 C CA . LYS A 1 107 ? 8.984 -12.386 4.099 1.00 96.56 107 LYS A CA 1
ATOM 792 C C . LYS A 1 107 ? 9.042 -12.283 5.626 1.00 96.56 107 LYS A C 1
ATOM 794 O O . LYS A 1 107 ? 8.641 -13.214 6.319 1.00 96.56 107 LYS A O 1
ATOM 799 N N . ARG A 1 108 ? 9.539 -11.165 6.160 1.00 94.44 108 ARG A N 1
ATOM 800 C CA . ARG A 1 108 ? 9.733 -10.921 7.600 1.00 94.44 108 ARG A CA 1
ATOM 801 C C . ARG A 1 108 ? 9.497 -9.451 7.940 1.00 94.44 108 ARG A C 1
ATOM 803 O O . ARG A 1 108 ? 9.484 -8.614 7.047 1.00 94.44 108 ARG A O 1
ATOM 810 N N . ALA A 1 109 ? 9.314 -9.152 9.223 1.00 92.75 109 ALA A N 1
ATOM 811 C CA . ALA A 1 109 ? 9.290 -7.779 9.717 1.00 92.75 109 ALA A CA 1
ATOM 812 C C . ALA A 1 109 ? 10.723 -7.287 9.964 1.00 92.75 109 ALA A C 1
ATOM 814 O O . ALA A 1 109 ? 11.540 -8.029 10.514 1.00 92.75 109 ALA A O 1
ATOM 815 N N . PHE A 1 110 ? 11.027 -6.060 9.554 1.00 89.81 110 PHE A N 1
ATOM 816 C CA . PHE A 1 110 ? 12.322 -5.408 9.755 1.00 89.81 110 PHE A CA 1
ATOM 817 C C . PHE A 1 110 ? 12.171 -3.897 9.571 1.00 89.81 110 PHE A C 1
ATOM 819 O O . PHE A 1 110 ? 11.080 -3.409 9.276 1.00 89.81 110 PHE A O 1
ATOM 826 N N . LYS A 1 111 ? 13.254 -3.147 9.788 1.00 85.06 111 LYS A N 1
ATOM 827 C CA . LYS A 1 111 ? 13.299 -1.717 9.484 1.00 85.06 111 LYS A CA 1
ATOM 828 C C . LYS A 1 111 ? 14.107 -1.492 8.213 1.00 85.06 111 LYS A C 1
ATOM 830 O O . LYS A 1 111 ? 15.197 -2.046 8.105 1.00 85.06 111 LYS A O 1
ATOM 835 N N . ALA A 1 112 ? 13.595 -0.677 7.299 1.00 79.94 112 ALA A N 1
ATOM 836 C CA . ALA A 1 112 ? 14.280 -0.317 6.060 1.00 79.94 112 ALA A CA 1
ATOM 837 C C . ALA A 1 112 ? 14.326 1.201 5.884 1.00 79.94 112 ALA A C 1
ATOM 839 O O . ALA A 1 112 ? 13.549 1.944 6.492 1.00 79.94 112 ALA A O 1
ATOM 840 N N . TRP A 1 113 ? 15.259 1.648 5.052 1.00 75.44 113 TRP A N 1
ATOM 841 C CA . TRP A 1 113 ? 15.417 3.053 4.705 1.00 75.44 113 TRP A CA 1
ATOM 842 C C . TRP A 1 113 ? 14.429 3.456 3.608 1.00 75.44 113 TRP A C 1
ATOM 844 O O . TRP A 1 113 ? 14.151 2.684 2.690 1.00 75.44 113 TRP A O 1
ATOM 854 N N . HIS A 1 114 ? 13.916 4.682 3.704 1.00 77.88 114 HIS A N 1
ATOM 855 C CA . HIS A 1 114 ? 13.147 5.310 2.631 1.00 77.88 114 HIS A CA 1
ATOM 856 C C . HIS A 1 114 ? 14.026 5.560 1.393 1.00 77.88 114 HIS A C 1
ATOM 858 O O . HIS A 1 114 ? 15.149 6.053 1.522 1.00 77.88 114 HIS A O 1
ATOM 864 N N . VAL A 1 115 ? 13.508 5.287 0.192 1.00 70.19 115 VAL A N 1
ATOM 865 C CA . VAL A 1 115 ? 14.215 5.577 -1.074 1.00 70.19 115 VAL A CA 1
ATOM 866 C C . VAL A 1 115 ? 14.303 7.091 -1.287 1.00 70.19 115 VAL A C 1
ATOM 868 O O . VAL A 1 115 ? 13.333 7.801 -1.077 1.00 70.19 115 VAL A O 1
ATOM 871 N N . GLY A 1 116 ? 15.465 7.631 -1.662 1.00 58.50 116 GLY A N 1
ATOM 872 C CA . GLY A 1 116 ? 15.601 9.057 -2.014 1.00 58.50 116 GLY A CA 1
ATOM 873 C C . GLY A 1 116 ? 15.543 10.073 -0.855 1.00 58.50 116 GLY A C 1
ATOM 874 O O . GLY A 1 116 ? 15.660 11.271 -1.102 1.00 58.50 116 GLY A O 1
ATOM 875 N N . GLY A 1 117 ? 15.412 9.635 0.404 1.00 55.03 117 GLY A N 1
ATOM 876 C CA . GLY A 1 117 ? 15.305 10.511 1.581 1.00 55.03 117 GLY A CA 1
ATOM 877 C C . GLY A 1 117 ? 16.472 10.388 2.568 1.00 55.03 117 GLY A C 1
ATOM 878 O O . GLY A 1 117 ? 17.129 9.353 2.667 1.00 55.03 117 GLY A O 1
ATOM 879 N N . ARG A 1 118 ? 16.716 11.444 3.359 1.00 48.06 118 ARG A N 1
ATOM 880 C CA . ARG A 1 118 ? 17.650 11.402 4.497 1.00 48.06 118 ARG A CA 1
ATOM 881 C C . ARG A 1 118 ? 16.973 10.730 5.702 1.00 48.06 118 ARG A C 1
ATOM 883 O O . ARG A 1 118 ? 16.206 11.369 6.407 1.00 48.06 118 ARG A O 1
ATOM 890 N N . GLY A 1 119 ? 17.310 9.473 5.977 1.00 52.94 119 GLY A N 1
ATOM 891 C CA . GLY A 1 119 ? 17.437 8.991 7.358 1.00 52.94 119 GLY A CA 1
ATOM 892 C C . GLY A 1 119 ? 16.189 8.550 8.137 1.00 52.94 119 GLY A C 1
ATOM 893 O O . GLY A 1 119 ? 16.332 8.309 9.335 1.00 52.94 119 GLY A O 1
ATOM 894 N N . GLU A 1 120 ? 15.004 8.387 7.539 1.00 67.56 120 GLU A N 1
ATOM 895 C CA . GLU A 1 120 ? 13.873 7.800 8.279 1.00 67.56 120 GLU A CA 1
ATOM 896 C C . GLU A 1 120 ? 13.796 6.278 8.081 1.00 67.56 120 GLU A C 1
ATOM 898 O O . GLU A 1 120 ? 13.520 5.779 6.987 1.00 67.56 120 GLU A O 1
ATOM 903 N N . LEU A 1 121 ? 14.049 5.537 9.165 1.00 74.88 121 LEU A N 1
ATOM 904 C CA . LEU A 1 121 ? 13.805 4.098 9.250 1.00 74.88 121 LEU A CA 1
ATOM 905 C C . LEU A 1 121 ? 12.299 3.851 9.356 1.00 74.88 121 LEU A C 1
ATOM 907 O O . LEU A 1 121 ? 11.671 4.209 10.353 1.00 74.88 121 LEU A O 1
ATOM 911 N N . ARG A 1 122 ? 11.731 3.184 8.355 1.00 80.94 122 ARG A N 1
ATOM 912 C CA . ARG A 1 122 ? 10.341 2.721 8.373 1.00 80.94 122 ARG A CA 1
ATOM 913 C C . ARG A 1 122 ? 10.286 1.322 8.964 1.00 80.94 122 ARG A C 1
ATOM 915 O O . ARG A 1 122 ? 11.148 0.499 8.675 1.00 80.94 122 ARG A O 1
ATOM 922 N N . GLU A 1 123 ? 9.281 1.046 9.788 1.00 88.25 123 GLU A N 1
ATOM 923 C CA . GLU A 1 123 ? 8.982 -0.315 10.234 1.00 88.25 123 GLU A CA 1
ATOM 924 C C . GLU A 1 123 ? 8.099 -1.000 9.190 1.00 88.25 123 GLU A C 1
ATOM 926 O O . GLU A 1 123 ? 7.037 -0.485 8.829 1.00 88.25 123 GLU A O 1
ATOM 931 N N . LEU A 1 124 ? 8.547 -2.155 8.708 1.00 92.94 124 LEU A N 1
ATOM 932 C CA . LEU A 1 124 ? 7.848 -2.958 7.720 1.00 92.94 124 LEU A CA 1
ATOM 933 C C . LEU A 1 124 ? 7.376 -4.256 8.359 1.00 92.94 124 LEU A C 1
ATOM 935 O O . LEU A 1 124 ? 8.039 -4.823 9.236 1.00 92.94 124 LEU A O 1
ATOM 939 N N . ARG A 1 125 ? 6.218 -4.741 7.914 1.00 93.69 125 ARG A N 1
ATOM 940 C CA . ARG A 1 125 ? 5.582 -5.924 8.496 1.00 93.69 125 ARG A CA 1
ATOM 941 C C . ARG A 1 125 ? 5.787 -7.162 7.636 1.00 93.69 125 ARG A C 1
ATOM 943 O O . ARG A 1 125 ? 5.815 -7.108 6.412 1.00 93.69 125 ARG A O 1
ATOM 950 N N . ALA A 1 126 ? 5.865 -8.316 8.294 1.00 95.69 126 ALA A N 1
ATOM 951 C CA . ALA A 1 126 ? 5.772 -9.587 7.589 1.00 95.69 126 ALA A CA 1
ATOM 952 C C . ALA A 1 126 ? 4.441 -9.657 6.822 1.00 95.69 126 ALA A C 1
ATOM 954 O O . ALA A 1 126 ? 3.409 -9.208 7.326 1.00 95.69 126 ALA A O 1
ATOM 955 N N . ALA A 1 127 ? 4.483 -10.232 5.622 1.00 97.50 127 ALA A N 1
ATOM 956 C CA . ALA A 1 127 ? 3.380 -10.288 4.670 1.00 97.50 127 ALA A CA 1
ATOM 957 C C . ALA A 1 127 ? 2.853 -8.917 4.201 1.00 97.50 127 ALA A C 1
ATOM 959 O O . ALA A 1 127 ? 1.766 -8.860 3.619 1.00 97.50 127 ALA A O 1
ATOM 960 N N . GLU A 1 128 ? 3.589 -7.823 4.428 1.00 98.25 128 GLU A N 1
ATOM 961 C CA . GLU A 1 128 ? 3.220 -6.518 3.883 1.00 98.25 128 GLU A CA 1
ATOM 962 C C . GLU A 1 128 ? 3.232 -6.569 2.351 1.00 98.25 128 GLU A C 1
ATOM 964 O O . GLU A 1 128 ? 4.206 -7.020 1.753 1.00 98.25 128 GLU A O 1
ATOM 969 N N . GLU A 1 129 ? 2.121 -6.181 1.729 1.00 98.56 129 GLU A N 1
ATOM 970 C CA . GLU A 1 129 ? 1.958 -6.118 0.280 1.00 98.56 129 GLU A CA 1
ATOM 971 C C . GLU A 1 129 ? 2.556 -4.817 -0.251 1.00 98.56 129 GLU A C 1
ATOM 973 O O . GLU A 1 129 ? 2.224 -3.728 0.220 1.00 98.56 129 GLU A O 1
ATOM 978 N N . VAL A 1 130 ? 3.406 -4.946 -1.263 1.00 98.00 130 VAL A N 1
ATOM 979 C CA . VAL A 1 130 ? 4.087 -3.839 -1.934 1.00 98.00 130 VAL A CA 1
ATOM 980 C C . VAL A 1 130 ? 3.996 -4.008 -3.452 1.00 98.00 130 VAL A C 1
ATOM 982 O O . VAL A 1 130 ? 3.713 -5.104 -3.946 1.00 98.00 130 VAL A O 1
ATOM 985 N N . ILE A 1 131 ? 4.232 -2.938 -4.206 1.00 97.69 131 ILE A N 1
ATOM 986 C CA . ILE A 1 131 ? 4.370 -2.975 -5.668 1.00 97.69 131 ILE A CA 1
ATOM 987 C C . ILE A 1 131 ? 5.830 -2.742 -6.028 1.00 97.69 131 ILE A C 1
ATOM 989 O O . ILE A 1 131 ? 6.444 -1.823 -5.498 1.00 97.69 131 ILE A O 1
ATOM 993 N N . VAL A 1 132 ? 6.385 -3.536 -6.942 1.00 95.69 132 VAL A N 1
ATOM 994 C CA . VAL A 1 132 ? 7.730 -3.263 -7.452 1.00 95.69 132 VAL A CA 1
ATOM 995 C C . VAL A 1 132 ? 7.700 -2.059 -8.386 1.00 95.69 132 VAL A C 1
ATOM 997 O O . VAL A 1 132 ? 6.982 -2.056 -9.387 1.00 95.69 132 VAL A O 1
ATOM 1000 N N . VAL A 1 133 ? 8.498 -1.048 -8.053 1.00 94.44 133 VAL A N 1
ATOM 1001 C CA . VAL A 1 133 ? 8.630 0.190 -8.823 1.00 94.44 133 VAL A CA 1
ATOM 1002 C C . VAL A 1 133 ? 9.788 0.065 -9.798 1.00 94.44 133 VAL A C 1
ATOM 1004 O O . VAL A 1 133 ? 9.592 0.237 -10.999 1.00 94.44 133 VAL A O 1
ATOM 1007 N N . THR A 1 134 ? 10.970 -0.297 -9.297 1.00 89.56 134 THR A N 1
ATOM 1008 C CA . THR A 1 134 ? 12.178 -0.497 -10.103 1.00 89.56 134 THR A CA 1
ATOM 1009 C C . THR A 1 134 ? 12.889 -1.785 -9.698 1.00 89.56 134 THR A C 1
ATOM 1011 O O . THR A 1 134 ? 12.757 -2.287 -8.578 1.00 89.56 134 THR A O 1
ATOM 1014 N N . VAL A 1 135 ? 13.663 -2.318 -10.637 1.00 87.31 135 VAL A N 1
ATOM 1015 C CA . VAL A 1 135 ? 14.602 -3.412 -10.400 1.00 87.31 135 VAL A CA 1
ATOM 1016 C C . VAL A 1 135 ? 15.993 -2.859 -10.642 1.00 87.31 135 VAL A C 1
ATOM 1018 O O . VAL A 1 135 ? 16.279 -2.373 -11.741 1.00 87.31 135 VAL A O 1
ATOM 1021 N N . ALA A 1 136 ? 16.861 -2.915 -9.634 1.00 78.12 136 ALA A N 1
ATOM 1022 C CA . ALA A 1 136 ? 18.236 -2.477 -9.798 1.00 78.12 136 ALA A CA 1
ATOM 1023 C C . ALA A 1 136 ? 18.913 -3.348 -10.864 1.00 78.12 136 ALA A C 1
ATOM 1025 O O . ALA A 1 136 ? 18.983 -4.575 -10.739 1.00 78.12 136 ALA A O 1
ATOM 1026 N N . LYS A 1 137 ? 19.403 -2.712 -11.933 1.00 67.94 137 LYS A N 1
ATOM 1027 C CA . LYS A 1 137 ? 20.197 -3.409 -12.945 1.00 67.94 137 LYS A CA 1
ATOM 1028 C C . LYS A 1 137 ? 21.551 -3.775 -12.330 1.00 67.94 137 LYS A C 1
ATOM 1030 O O . LYS A 1 137 ? 22.156 -2.911 -11.689 1.00 67.94 137 LYS A O 1
ATOM 1035 N N . PRO A 1 138 ? 22.044 -5.009 -12.526 1.00 62.41 138 PRO A N 1
ATOM 1036 C CA . PRO A 1 138 ? 23.385 -5.358 -12.089 1.00 62.41 138 PRO A CA 1
ATOM 1037 C C . PRO A 1 138 ? 24.397 -4.431 -12.765 1.00 62.41 138 PRO A C 1
ATOM 1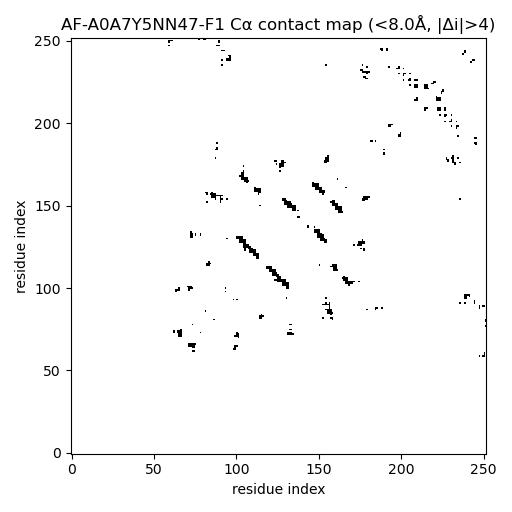039 O O . PRO A 1 138 ? 24.283 -4.143 -13.960 1.00 62.41 138 PRO A O 1
ATOM 1042 N N . SER A 1 139 ? 25.355 -3.905 -12.000 1.00 57.62 139 SER A N 1
ATOM 1043 C CA . SER A 1 139 ? 26.359 -3.006 -12.567 1.00 57.62 139 SER A CA 1
ATOM 1044 C C . SER A 1 139 ? 27.270 -3.791 -13.517 1.00 57.62 139 SER A C 1
ATOM 1046 O O . SER A 1 139 ? 27.709 -4.898 -13.216 1.00 57.62 139 SER A O 1
ATOM 1048 N N . ALA A 1 140 ? 27.565 -3.225 -14.689 1.00 59.41 140 ALA A N 1
ATOM 1049 C CA . ALA A 1 140 ? 28.374 -3.890 -15.716 1.00 59.41 140 ALA A CA 1
ATOM 1050 C C . ALA A 1 140 ? 29.863 -4.051 -15.330 1.00 59.41 140 ALA A C 1
ATOM 1052 O O . ALA A 1 140 ? 30.633 -4.632 -16.092 1.00 59.41 140 ALA A O 1
ATOM 1053 N N . THR A 1 141 ? 30.285 -3.532 -14.170 1.00 59.09 141 THR A N 1
ATOM 1054 C CA . THR A 1 141 ? 31.698 -3.269 -13.850 1.00 59.09 141 THR A CA 1
ATOM 1055 C C . THR A 1 141 ? 32.164 -3.822 -12.498 1.00 59.09 141 THR A C 1
ATOM 1057 O O . THR A 1 141 ? 33.127 -3.317 -11.924 1.00 59.09 141 THR A O 1
ATOM 1060 N N . GLY A 1 142 ? 31.536 -4.877 -11.973 1.00 56.75 142 GLY A N 1
ATOM 1061 C CA . GLY A 1 142 ? 32.039 -5.546 -10.770 1.00 56.75 142 GLY A CA 1
ATOM 1062 C C . GLY A 1 142 ? 31.271 -6.810 -10.399 1.00 56.75 142 GLY A C 1
ATOM 1063 O O . GLY A 1 142 ? 30.106 -6.963 -10.746 1.00 56.75 142 GLY A O 1
ATOM 1064 N N . MET A 1 143 ? 31.926 -7.726 -9.676 1.00 54.41 143 MET A N 1
ATOM 1065 C CA . MET A 1 143 ? 31.236 -8.833 -9.004 1.00 54.41 143 MET A CA 1
ATOM 1066 C C . MET A 1 143 ? 30.190 -8.256 -8.051 1.00 54.41 143 MET A C 1
ATOM 1068 O O . MET A 1 143 ? 30.540 -7.626 -7.052 1.00 54.41 143 MET A O 1
ATOM 1072 N N . GLN A 1 144 ? 28.913 -8.482 -8.340 1.00 59.81 144 GLN A N 1
ATOM 1073 C CA . GLN A 1 144 ? 27.841 -8.135 -7.421 1.00 59.81 144 GLN A CA 1
ATOM 1074 C C . GLN A 1 144 ? 27.816 -9.168 -6.291 1.00 59.81 144 GLN A C 1
ATOM 1076 O O . GLN A 1 144 ? 27.332 -10.287 -6.449 1.00 59.81 144 GLN A O 1
ATOM 1081 N N . ILE A 1 145 ? 28.392 -8.804 -5.146 1.00 57.81 145 ILE A N 1
ATOM 1082 C CA . ILE A 1 145 ? 28.281 -9.578 -3.908 1.00 57.81 145 ILE A CA 1
ATOM 1083 C C . ILE A 1 145 ? 26.910 -9.243 -3.302 1.00 57.81 145 ILE A C 1
ATOM 1085 O O . ILE A 1 145 ? 26.793 -8.373 -2.446 1.00 57.81 145 ILE A O 1
ATOM 1089 N N . GLY A 1 146 ? 25.851 -9.868 -3.820 1.00 64.25 146 GLY A N 1
ATOM 1090 C CA . GLY A 1 146 ? 24.475 -9.666 -3.356 1.00 64.25 146 GLY A CA 1
ATOM 1091 C C . GLY A 1 146 ? 23.433 -10.051 -4.407 1.00 64.25 146 GLY A C 1
ATOM 1092 O O . GLY A 1 146 ? 23.720 -10.023 -5.601 1.00 64.25 146 GLY A O 1
ATOM 1093 N N . GLY A 1 147 ? 22.232 -10.429 -3.959 1.00 75.94 147 GLY A N 1
ATOM 1094 C CA . GLY A 1 147 ? 21.093 -10.716 -4.839 1.00 75.94 147 GLY A CA 1
ATOM 1095 C C . GLY A 1 147 ? 20.543 -9.469 -5.541 1.00 75.94 147 GLY A C 1
ATOM 1096 O O . GLY A 1 147 ? 21.105 -8.372 -5.440 1.00 75.94 147 GLY A O 1
ATOM 1097 N N . GLN A 1 148 ? 19.428 -9.633 -6.252 1.00 87.19 148 GLN A N 1
ATOM 1098 C CA . GLN A 1 148 ? 18.735 -8.515 -6.892 1.00 87.19 148 GLN A CA 1
ATOM 1099 C C . GLN A 1 148 ? 18.179 -7.535 -5.839 1.00 87.19 148 GLN A C 1
ATOM 1101 O O . GLN A 1 148 ? 17.728 -7.953 -4.772 1.00 87.19 148 GLN A O 1
ATOM 1106 N N . ALA A 1 149 ? 18.217 -6.233 -6.133 1.00 89.19 149 ALA A N 1
ATOM 1107 C CA . ALA A 1 149 ? 17.627 -5.191 -5.291 1.00 89.19 149 ALA A CA 1
ATOM 1108 C C . ALA A 1 149 ? 16.413 -4.560 -5.987 1.00 89.19 149 ALA A C 1
ATOM 1110 O O . ALA A 1 149 ? 16.382 -4.433 -7.215 1.00 89.19 149 ALA A O 1
ATOM 1111 N N . PHE A 1 150 ? 15.426 -4.161 -5.194 1.00 91.62 150 PHE A N 1
ATOM 1112 C CA . PHE A 1 150 ? 14.140 -3.641 -5.646 1.00 91.62 150 PHE A CA 1
ATOM 1113 C C . PHE A 1 150 ? 13.815 -2.352 -4.908 1.00 91.62 150 PHE A C 1
ATOM 1115 O O . PHE A 1 150 ? 13.893 -2.331 -3.682 1.00 91.62 150 PHE A O 1
ATOM 1122 N N . ASP A 1 151 ? 13.348 -1.331 -5.622 1.00 92.94 151 ASP A N 1
ATOM 1123 C CA . ASP A 1 151 ? 12.576 -0.268 -4.981 1.00 92.94 151 ASP A CA 1
ATOM 1124 C C . ASP A 1 151 ? 11.101 -0.636 -5.065 1.00 92.94 151 ASP A C 1
ATOM 1126 O O . ASP A 1 151 ? 10.585 -0.986 -6.134 1.00 92.94 151 ASP A O 1
ATOM 1130 N N . VAL A 1 152 ? 10.414 -0.584 -3.928 1.00 95.56 152 VAL A N 1
ATOM 1131 C CA . VAL A 1 152 ? 9.010 -0.977 -3.832 1.00 95.56 152 VAL A CA 1
ATOM 1132 C C . VAL A 1 152 ? 8.162 0.139 -3.237 1.00 95.56 152 VAL A C 1
ATOM 1134 O O . VAL A 1 152 ? 8.568 0.805 -2.286 1.00 95.56 152 VAL A O 1
ATOM 1137 N N . LEU A 1 153 ? 6.962 0.311 -3.786 1.00 97.19 153 LEU A N 1
ATOM 1138 C CA . LEU A 1 153 ? 5.925 1.219 -3.316 1.00 97.19 153 LEU A CA 1
ATOM 1139 C C . LEU A 1 153 ? 5.073 0.520 -2.260 1.00 97.19 153 LEU A C 1
ATOM 1141 O O . LEU A 1 153 ? 4.611 -0.609 -2.455 1.00 97.19 153 LEU A O 1
ATOM 1145 N N . ARG A 1 154 ? 4.810 1.224 -1.165 1.00 97.69 154 ARG A N 1
ATOM 1146 C CA . ARG A 1 154 ? 3.946 0.790 -0.067 1.00 97.69 154 ARG A CA 1
ATOM 1147 C C . ARG A 1 154 ? 2.568 1.441 -0.181 1.00 97.69 154 ARG A C 1
ATOM 1149 O O . ARG A 1 154 ? 2.394 2.473 -0.823 1.00 97.69 154 ARG A O 1
ATOM 1156 N N . TRP A 1 155 ? 1.574 0.851 0.481 1.00 98.06 155 TRP A N 1
ATOM 1157 C CA . TRP A 1 155 ? 0.195 1.369 0.498 1.00 98.06 155 TRP A CA 1
ATOM 1158 C C . TRP A 1 155 ? 0.054 2.785 1.076 1.00 98.06 155 TRP A C 1
ATOM 1160 O O . TRP A 1 155 ? -0.941 3.448 0.808 1.00 98.06 155 TRP A O 1
ATOM 1170 N N . ASP A 1 156 ? 1.021 3.235 1.875 1.00 96.38 156 ASP A N 1
ATOM 1171 C CA . ASP A 1 156 ? 1.064 4.583 2.451 1.00 96.38 156 ASP A CA 1
ATOM 1172 C C . ASP A 1 156 ? 1.661 5.631 1.494 1.00 96.38 156 ASP A C 1
ATOM 1174 O O . ASP A 1 156 ? 1.800 6.792 1.862 1.00 96.38 156 ASP A O 1
ATOM 1178 N N . GLY A 1 157 ? 2.014 5.236 0.266 1.00 96.19 157 GLY A N 1
ATOM 1179 C CA . GLY A 1 157 ? 2.596 6.131 -0.729 1.00 96.19 157 GLY A CA 1
ATOM 1180 C C . GLY A 1 157 ? 4.103 6.317 -0.618 1.00 96.19 157 GLY A C 1
ATOM 1181 O O . GLY A 1 157 ? 4.650 7.079 -1.410 1.00 96.19 157 GLY A O 1
ATOM 1182 N N . THR A 1 158 ? 4.770 5.657 0.333 1.00 95.00 158 THR A N 1
ATOM 1183 C CA . THR A 1 158 ? 6.232 5.719 0.491 1.00 95.00 158 THR A CA 1
ATOM 1184 C C . THR A 1 158 ? 6.938 4.614 -0.292 1.00 95.00 158 THR A C 1
ATOM 1186 O O . THR A 1 158 ? 6.364 3.546 -0.532 1.00 95.00 158 THR A O 1
ATOM 1189 N N . CYS A 1 159 ? 8.206 4.843 -0.647 1.00 94.25 159 CYS A N 1
ATOM 1190 C CA . CYS A 1 159 ? 9.068 3.816 -1.231 1.00 94.25 159 CYS A CA 1
ATOM 1191 C C . CYS A 1 159 ? 10.144 3.328 -0.255 1.00 94.25 159 CYS A C 1
ATOM 1193 O O . CYS A 1 159 ? 10.68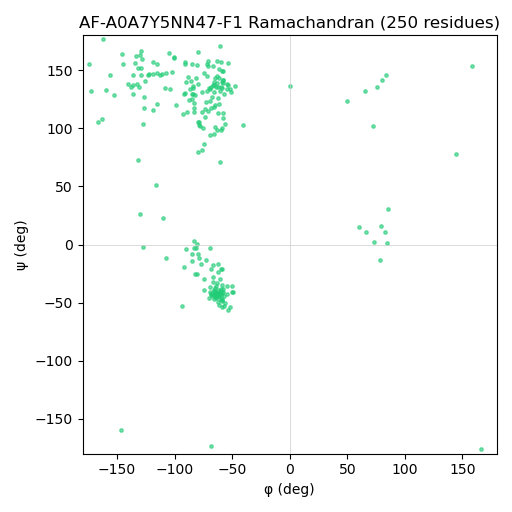1 4.098 0.546 1.00 94.25 159 CYS A O 1
ATOM 1195 N N . VAL A 1 160 ? 10.512 2.052 -0.372 1.00 93.38 160 VAL A N 1
ATOM 1196 C CA . VAL A 1 160 ? 11.617 1.413 0.371 1.00 93.38 160 VAL A CA 1
ATOM 1197 C C . VAL A 1 160 ? 12.456 0.543 -0.569 1.00 93.38 160 VAL A C 1
ATOM 1199 O O . VAL A 1 160 ? 11.905 -0.060 -1.490 1.00 93.38 160 VAL A O 1
ATOM 1202 N N . SER A 1 161 ? 13.770 0.468 -0.339 1.00 91.38 161 SER A N 1
ATOM 1203 C CA . SER A 1 161 ? 14.649 -0.459 -1.068 1.00 91.38 161 SER A CA 1
ATOM 1204 C C . SER A 1 161 ? 14.753 -1.780 -0.314 1.00 91.38 161 SER A C 1
ATOM 1206 O O . SER A 1 161 ? 15.035 -1.778 0.886 1.00 91.38 161 SER A O 1
ATOM 1208 N N . LEU A 1 162 ? 14.544 -2.892 -1.016 1.00 91.50 162 LEU A N 1
ATOM 1209 C CA . LEU A 1 162 ? 14.565 -4.251 -0.480 1.00 91.50 162 LEU A CA 1
ATOM 1210 C C . LEU A 1 162 ? 15.476 -5.157 -1.309 1.00 91.50 162 LEU A C 1
ATOM 1212 O O . LEU A 1 162 ? 15.624 -4.979 -2.519 1.00 91.50 162 LEU A O 1
ATOM 1216 N N . MET A 1 163 ? 16.030 -6.176 -0.667 1.00 91.31 163 MET A N 1
ATOM 1217 C CA . MET A 1 163 ? 16.769 -7.250 -1.326 1.00 91.31 163 MET A CA 1
ATOM 1218 C C . MET A 1 163 ? 15.841 -8.416 -1.701 1.00 91.31 163 MET A C 1
ATOM 1220 O O . MET A 1 163 ? 14.780 -8.628 -1.110 1.00 91.31 163 MET A O 1
ATOM 1224 N N . GLU A 1 164 ? 16.244 -9.216 -2.686 1.00 91.62 164 GLU A N 1
ATOM 1225 C CA . GLU A 1 164 ? 15.505 -10.393 -3.166 1.00 91.62 164 GLU A CA 1
ATOM 1226 C C . GLU A 1 164 ? 15.165 -11.411 -2.068 1.00 91.62 164 GLU A C 1
ATOM 1228 O O . GLU A 1 164 ? 14.086 -12.019 -2.053 1.00 91.62 164 GLU A O 1
ATOM 1233 N N . ASP A 1 165 ? 16.054 -11.586 -1.094 1.00 93.69 165 ASP A N 1
ATOM 1234 C CA . ASP A 1 165 ? 15.833 -12.480 0.035 1.00 93.69 165 ASP A CA 1
ATOM 1235 C C . ASP A 1 165 ? 14.805 -11.936 1.043 1.00 93.69 165 ASP A C 1
ATOM 1237 O O . ASP A 1 165 ? 14.273 -12.719 1.832 1.00 93.69 165 ASP A O 1
ATOM 1241 N N . GLU A 1 166 ? 14.430 -10.656 0.962 1.00 94.94 166 GLU A N 1
ATOM 1242 C CA . GLU A 1 166 ? 13.472 -9.990 1.855 1.00 94.94 166 GLU A CA 1
ATOM 1243 C C . GLU A 1 166 ? 12.023 -10.031 1.349 1.00 94.94 166 GLU A C 1
ATOM 1245 O O . GLU A 1 166 ? 11.089 -9.905 2.151 1.00 94.94 166 GLU A O 1
ATOM 1250 N N . ILE A 1 167 ? 11.815 -10.281 0.051 1.00 96.25 167 ILE A N 1
ATOM 1251 C CA . ILE A 1 167 ? 10.488 -10.336 -0.579 1.00 96.25 167 ILE A CA 1
ATOM 1252 C C . ILE A 1 167 ? 10.166 -11.701 -1.192 1.00 96.25 167 ILE A C 1
ATOM 1254 O O . ILE A 1 167 ? 11.040 -12.493 -1.531 1.00 96.25 167 ILE A O 1
ATOM 1258 N N . THR A 1 168 ? 8.879 -11.990 -1.351 1.00 96.75 168 THR A N 1
ATOM 1259 C CA . THR A 1 168 ? 8.351 -13.097 -2.151 1.00 96.75 168 THR A CA 1
ATOM 1260 C C . THR A 1 168 ? 7.287 -12.582 -3.110 1.00 96.75 168 THR A C 1
ATOM 1262 O O . THR A 1 168 ? 6.519 -11.680 -2.782 1.00 96.75 168 THR A O 1
ATOM 1265 N N . PHE A 1 169 ? 7.205 -13.175 -4.297 1.00 96.12 169 PHE A N 1
ATOM 1266 C CA . PHE A 1 169 ? 6.139 -12.891 -5.261 1.00 96.12 169 PHE A CA 1
ATOM 1267 C C . PHE A 1 169 ? 4.918 -13.801 -5.078 1.00 96.12 169 PHE A C 1
ATOM 1269 O O . PHE A 1 169 ? 3.909 -13.635 -5.764 1.00 96.12 169 PHE A O 1
ATOM 1276 N N . GLN A 1 170 ? 4.992 -14.765 -4.156 1.00 97.31 170 GLN A N 1
ATOM 1277 C CA . GLN A 1 17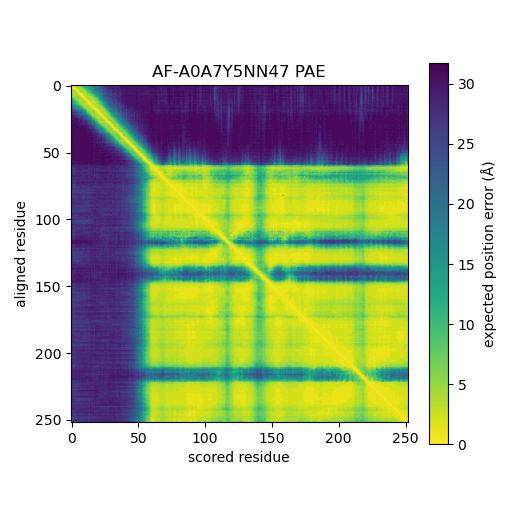0 ? 3.860 -15.602 -3.788 1.00 97.31 170 GLN A CA 1
ATOM 1278 C C . GLN A 1 170 ? 2.989 -14.874 -2.765 1.00 97.31 170 GLN A C 1
ATOM 1280 O O . GLN A 1 170 ? 3.452 -14.534 -1.676 1.00 97.31 170 GLN A O 1
ATOM 1285 N N . ARG A 1 171 ? 1.710 -14.674 -3.098 1.00 97.31 171 ARG A N 1
ATOM 1286 C CA . ARG A 1 171 ? 0.756 -14.020 -2.200 1.00 97.31 171 ARG A CA 1
ATOM 1287 C C . ARG A 1 171 ? 0.530 -14.862 -0.935 1.00 97.31 171 ARG A C 1
ATOM 1289 O O . ARG A 1 171 ? 0.044 -15.989 -1.052 1.00 97.31 171 ARG A O 1
ATOM 1296 N N . PRO A 1 172 ? 0.822 -14.333 0.267 1.00 96.69 172 PRO A N 1
ATOM 1297 C CA . PRO A 1 172 ? 0.485 -15.000 1.515 1.00 96.69 172 PRO A CA 1
ATOM 1298 C C . PRO A 1 172 ? -1.029 -14.947 1.761 1.00 96.69 172 PRO A C 1
ATOM 1300 O O . PRO A 1 172 ? -1.718 -14.031 1.306 1.00 96.69 172 PRO A O 1
ATOM 1303 N N . SER A 1 173 ? -1.552 -15.900 2.537 1.00 95.56 173 SER A N 1
ATOM 1304 C CA . SER A 1 173 ? -2.972 -15.923 2.928 1.00 95.56 173 SER A CA 1
ATOM 1305 C C . SER A 1 173 ? -3.392 -14.683 3.723 1.00 95.56 173 SER A C 1
ATOM 1307 O O . SER A 1 173 ? -4.531 -14.239 3.615 1.00 95.56 173 SER A O 1
ATOM 1309 N N . ASN A 1 174 ? -2.454 -14.101 4.473 1.00 93.56 174 ASN A N 1
ATOM 1310 C CA . ASN A 1 174 ? -2.664 -12.952 5.349 1.00 93.56 174 ASN A CA 1
ATOM 1311 C C . ASN A 1 174 ? -1.845 -11.739 4.885 1.00 93.56 174 ASN A C 1
ATOM 1313 O O . ASN A 1 174 ? -1.093 -11.167 5.671 1.00 93.56 174 ASN A O 1
ATOM 1317 N N . ALA A 1 175 ? -1.942 -11.373 3.605 1.00 97.25 175 ALA A N 1
ATOM 1318 C CA . ALA A 1 175 ? -1.324 -10.144 3.111 1.00 97.25 175 ALA A CA 1
ATOM 1319 C C . ALA A 1 175 ? -1.892 -8.915 3.845 1.00 97.25 175 ALA A C 1
ATOM 1321 O O . ALA A 1 175 ? -3.108 -8.805 4.029 1.00 97.25 175 ALA A O 1
ATOM 1322 N N . VAL A 1 176 ? -1.020 -7.993 4.253 1.00 97.38 176 VAL A N 1
ATOM 1323 C CA . VAL A 1 176 ? -1.402 -6.768 4.974 1.00 97.38 176 VAL A CA 1
ATOM 1324 C C . VAL A 1 176 ? -0.912 -5.526 4.228 1.00 97.38 176 VAL A C 1
ATOM 1326 O O . VAL A 1 176 ? 0.155 -5.571 3.631 1.00 97.38 176 VAL A O 1
ATOM 1329 N N . PRO A 1 177 ? -1.639 -4.399 4.242 1.00 98.06 177 PRO A N 1
ATOM 1330 C CA . PRO A 1 177 ? -1.113 -3.152 3.692 1.00 98.06 177 PRO A CA 1
ATOM 1331 C C . PRO A 1 177 ? -0.172 -2.476 4.692 1.00 98.06 177 PRO A C 1
ATOM 1333 O O . PRO A 1 177 ? -0.233 -2.787 5.882 1.00 98.06 177 PRO A O 1
ATOM 1336 N N . ALA A 1 178 ? 0.618 -1.498 4.246 1.00 97.12 178 ALA A N 1
ATOM 1337 C CA . ALA A 1 178 ? 1.209 -0.481 5.123 1.00 97.12 178 ALA A CA 1
ATOM 1338 C C . ALA A 1 178 ? 0.116 0.348 5.840 1.00 97.12 178 ALA A C 1
ATOM 1340 O O . ALA A 1 178 ? -1.076 0.210 5.551 1.00 97.12 178 ALA A O 1
ATOM 1341 N N . ASN A 1 179 ? 0.499 1.183 6.811 1.00 95.69 179 ASN A N 1
ATOM 1342 C CA . ASN A 1 179 ? -0.462 2.026 7.529 1.00 95.69 179 ASN A CA 1
ATOM 1343 C C . ASN A 1 179 ? -0.878 3.222 6.663 1.00 95.69 179 ASN A C 1
ATOM 1345 O O . ASN A 1 179 ? -0.071 4.102 6.406 1.00 95.69 179 ASN A O 1
ATOM 1349 N N . ILE A 1 180 ? -2.147 3.276 6.264 1.00 97.06 180 ILE A N 1
ATOM 1350 C CA . ILE A 1 180 ? -2.703 4.356 5.446 1.00 97.06 180 ILE A CA 1
ATOM 1351 C C . ILE A 1 180 ? -3.208 5.457 6.384 1.00 97.06 180 ILE A C 1
ATOM 1353 O O . ILE A 1 180 ? -4.171 5.257 7.136 1.00 97.06 180 ILE A O 1
ATOM 1357 N N . ALA A 1 181 ? -2.570 6.626 6.340 1.00 95.50 181 ALA A N 1
ATOM 1358 C CA . ALA A 1 181 ? -2.978 7.798 7.104 1.00 95.50 181 ALA A CA 1
ATOM 1359 C C . ALA A 1 181 ? -4.202 8.464 6.451 1.00 95.50 181 ALA A C 1
ATOM 1361 O O . ALA A 1 181 ? -4.083 9.433 5.711 1.00 95.50 181 ALA A O 1
ATOM 1362 N N . LEU A 1 182 ? -5.402 7.932 6.723 1.00 96.69 182 LEU A N 1
ATOM 1363 C CA . LEU A 1 182 ? -6.661 8.449 6.164 1.00 96.69 182 LEU A CA 1
ATOM 1364 C C . LEU A 1 182 ? -6.805 9.968 6.350 1.00 96.69 182 LEU A C 1
ATOM 1366 O O . LEU A 1 182 ? -7.347 10.636 5.483 1.00 96.69 182 LEU A O 1
ATOM 1370 N N . GLU A 1 183 ? -6.335 10.521 7.467 1.00 95.69 183 GLU A N 1
ATOM 1371 C CA . GLU A 1 183 ? -6.422 11.953 7.764 1.00 95.69 183 GLU A CA 1
ATOM 1372 C C . GLU A 1 183 ? -5.576 12.833 6.836 1.00 95.69 183 GLU A C 1
ATOM 1374 O O . GLU A 1 183 ? -5.955 13.987 6.617 1.00 95.69 183 GLU A O 1
ATOM 1379 N N . GLU A 1 184 ? -4.481 12.285 6.307 1.00 95.69 184 GLU A N 1
ATOM 1380 C CA . GLU A 1 184 ? -3.533 12.953 5.408 1.00 95.69 184 GLU A CA 1
ATOM 1381 C C . GLU A 1 184 ? -3.980 12.890 3.945 1.00 95.69 184 GLU A C 1
ATOM 1383 O O . GLU A 1 184 ? -3.483 13.665 3.134 1.00 95.69 184 GLU A O 1
ATOM 1388 N N . LEU A 1 185 ? -4.951 12.026 3.619 1.00 97.38 185 LEU A N 1
ATOM 1389 C CA . LEU A 1 185 ? -5.501 11.960 2.271 1.00 97.38 185 LEU A CA 1
ATOM 1390 C C . LEU A 1 185 ? -6.263 13.238 1.902 1.00 97.38 185 LEU A C 1
ATOM 1392 O O . LEU A 1 185 ? -6.878 13.904 2.748 1.00 97.38 185 LEU A O 1
ATOM 1396 N N . GLU A 1 186 ? -6.331 13.526 0.608 1.00 97.19 186 GLU A N 1
ATOM 1397 C CA . GLU A 1 186 ? -7.106 14.653 0.103 1.00 97.19 186 GLU A CA 1
ATOM 1398 C C . GLU A 1 186 ? -8.600 14.575 0.504 1.00 97.19 186 GLU A C 1
ATOM 1400 O O . GLU A 1 186 ? -9.177 13.486 0.650 1.00 97.19 186 GLU A O 1
ATOM 1405 N N . PRO A 1 187 ? -9.287 15.727 0.679 1.00 97.69 187 PRO A N 1
ATOM 1406 C CA . PRO A 1 187 ? -10.696 15.765 1.079 1.00 97.69 187 PRO A CA 1
ATOM 1407 C C . PRO A 1 187 ? -11.648 14.859 0.269 1.00 97.69 187 PRO A C 1
ATOM 1409 O O . PRO A 1 187 ? -12.493 14.216 0.903 1.00 97.69 187 PRO A O 1
ATOM 1412 N N . PRO A 1 188 ? -11.531 14.733 -1.073 1.00 97.69 188 PRO A N 1
ATOM 1413 C CA . PRO A 1 188 ? -12.385 13.831 -1.848 1.00 97.69 188 PRO A CA 1
ATOM 1414 C C . PRO A 1 188 ? -12.217 12.357 -1.455 1.00 97.69 188 PRO A C 1
ATOM 1416 O O . PRO A 1 188 ? -13.206 11.631 -1.351 1.00 97.69 188 PRO A O 1
ATOM 1419 N N . TYR A 1 189 ? -10.987 11.916 -1.173 1.00 98.00 189 TYR A N 1
ATOM 1420 C CA . TYR A 1 189 ? -10.701 10.542 -0.749 1.00 98.00 189 TYR A CA 1
ATOM 1421 C C . TYR A 1 189 ? -11.234 10.282 0.651 1.00 98.00 189 TYR A C 1
ATOM 1423 O O . TYR A 1 189 ? -11.914 9.279 0.870 1.00 98.00 189 TYR A O 1
ATOM 1431 N N . ARG A 1 190 ? -10.995 11.209 1.586 1.00 97.81 190 ARG A N 1
ATOM 1432 C CA . ARG A 1 190 ? -11.534 11.116 2.950 1.00 97.81 190 ARG A CA 1
ATOM 1433 C C . ARG A 1 190 ? -13.048 10.988 2.935 1.00 97.81 190 ARG A C 1
ATOM 1435 O O . ARG A 1 190 ? -13.574 10.061 3.541 1.00 97.81 190 ARG A O 1
ATOM 1442 N N . THR A 1 191 ? -13.721 11.871 2.201 1.00 97.62 191 THR A N 1
ATOM 1443 C CA . THR A 1 191 ? -15.184 11.872 2.077 1.00 97.62 191 THR A CA 1
ATOM 1444 C C . THR A 1 191 ? -15.671 10.546 1.503 1.00 97.62 191 THR A C 1
ATOM 1446 O O . THR A 1 191 ? -16.426 9.848 2.178 1.00 97.62 191 THR A O 1
ATOM 1449 N N . SER A 1 192 ? -15.133 10.138 0.346 1.00 97.00 192 SER A N 1
ATOM 1450 C CA . SER A 1 192 ? -15.462 8.864 -0.304 1.00 97.00 192 SER A CA 1
ATOM 1451 C C . SER A 1 192 ? -15.323 7.690 0.668 1.00 97.00 192 SER A C 1
ATOM 1453 O O . SER A 1 192 ? -16.277 6.951 0.897 1.00 97.00 192 SER A O 1
ATOM 1455 N N . PHE A 1 193 ? -14.174 7.527 1.322 1.00 97.62 193 PHE A N 1
ATOM 1456 C CA . PHE A 1 193 ? -13.972 6.410 2.244 1.00 97.62 193 PHE A CA 1
ATOM 1457 C C . PHE A 1 193 ? -14.913 6.438 3.455 1.00 97.62 193 PHE A C 1
ATOM 1459 O O . PHE A 1 193 ? -15.328 5.381 3.921 1.00 97.62 193 PHE A O 1
ATOM 1466 N N . THR A 1 194 ? -15.292 7.614 3.953 1.00 95.81 194 THR A N 1
ATOM 1467 C CA . THR A 1 194 ? -16.171 7.736 5.133 1.00 95.81 194 THR A CA 1
ATOM 1468 C C . THR A 1 194 ? -17.647 7.480 4.844 1.00 95.81 194 THR A C 1
ATOM 1470 O O . THR A 1 194 ? -18.406 7.178 5.763 1.00 95.81 194 THR A O 1
ATOM 1473 N N . GLU A 1 195 ? -18.059 7.513 3.577 1.00 96.62 195 GLU A N 1
ATOM 1474 C CA . GLU A 1 195 ? -19.387 7.047 3.157 1.00 96.62 195 GLU A CA 1
ATOM 1475 C C . GLU A 1 195 ? -19.523 5.522 3.294 1.00 96.62 195 GLU A C 1
ATOM 1477 O O . GLU A 1 195 ? -20.628 4.983 3.398 1.00 96.62 195 GLU A O 1
ATOM 1482 N N . GLU A 1 196 ? -18.403 4.794 3.336 1.00 97.56 196 GLU A N 1
ATOM 1483 C CA . GLU A 1 196 ? -18.413 3.358 3.554 1.00 97.56 196 GLU A CA 1
ATOM 1484 C C . GLU A 1 196 ? -18.505 3.017 5.039 1.00 97.56 196 GLU A C 1
ATOM 1486 O O . GLU A 1 196 ? -17.563 3.194 5.814 1.00 97.56 196 GLU A O 1
ATOM 1491 N N . LYS A 1 197 ? -19.630 2.408 5.424 1.00 98.19 197 LYS A N 1
ATOM 1492 C CA . LYS A 1 197 ? -19.917 2.030 6.814 1.00 98.19 197 LYS A CA 1
ATOM 1493 C C . LYS A 1 197 ? -18.781 1.250 7.488 1.00 98.19 197 LYS A C 1
ATOM 1495 O O . LYS A 1 197 ? -18.501 1.488 8.658 1.00 98.19 197 LYS A O 1
ATOM 1500 N N . ALA A 1 198 ? -18.136 0.315 6.786 1.00 98.19 198 ALA A N 1
ATOM 1501 C CA . ALA A 1 198 ? -17.051 -0.486 7.358 1.00 98.19 198 ALA A CA 1
ATOM 1502 C C . ALA A 1 198 ? -15.827 0.372 7.718 1.00 98.19 198 ALA A C 1
ATOM 1504 O O . ALA A 1 198 ? -15.278 0.238 8.813 1.00 98.19 198 ALA A O 1
ATOM 1505 N N . ILE A 1 199 ? -15.442 1.287 6.826 1.00 98.12 199 ILE A N 1
ATOM 1506 C CA . ILE A 1 199 ? -14.317 2.197 7.047 1.00 98.12 199 ILE A CA 1
ATOM 1507 C C . ILE A 1 199 ? -14.668 3.210 8.136 1.00 98.12 199 ILE A C 1
ATOM 1509 O O . ILE A 1 199 ? -13.847 3.452 9.018 1.00 98.12 199 ILE A O 1
ATOM 1513 N N . GLU A 1 200 ? -15.893 3.737 8.149 1.00 98.06 200 GLU A N 1
ATOM 1514 C CA . GLU A 1 200 ? -16.328 4.677 9.183 1.00 98.06 200 GLU A CA 1
ATOM 1515 C C . GLU A 1 200 ? -16.309 4.056 10.585 1.00 98.06 200 GLU A C 1
ATOM 1517 O O . GLU A 1 200 ? -15.823 4.665 11.543 1.00 98.06 200 GLU A O 1
ATOM 1522 N N . LEU A 1 201 ? -16.773 2.808 10.710 1.00 98.31 201 LEU A N 1
ATOM 1523 C CA . LEU A 1 201 ? -16.703 2.060 11.964 1.00 98.31 201 LEU A CA 1
ATOM 1524 C C . LEU A 1 201 ? -15.250 1.853 12.411 1.00 98.31 201 LEU A C 1
ATOM 1526 O O . LEU A 1 201 ? -14.937 2.082 13.583 1.00 98.31 201 LEU A O 1
ATOM 1530 N N . ALA A 1 202 ? -14.355 1.476 11.492 1.00 98.12 202 ALA A N 1
ATOM 1531 C CA . ALA A 1 202 ? -12.932 1.311 11.786 1.00 98.12 202 ALA A CA 1
ATOM 1532 C C . ALA A 1 202 ? -12.263 2.644 12.170 1.00 98.12 202 ALA A C 1
ATOM 1534 O O . ALA A 1 202 ? -11.491 2.691 13.129 1.00 98.12 202 ALA A O 1
ATOM 1535 N N . ARG A 1 203 ? -12.604 3.746 11.490 1.00 97.62 203 ARG A N 1
ATOM 1536 C CA . ARG A 1 203 ? -12.115 5.104 11.778 1.00 97.62 203 ARG A CA 1
ATOM 1537 C C . ARG A 1 203 ? -12.548 5.561 13.166 1.00 97.62 203 ARG A C 1
ATOM 1539 O O . ARG A 1 203 ? -11.715 5.983 13.965 1.00 97.62 203 ARG A O 1
ATOM 1546 N N . SER A 1 204 ? -13.833 5.415 13.478 1.00 96.94 204 SER A N 1
ATOM 1547 C CA . SER A 1 204 ? -14.400 5.745 14.787 1.00 96.94 204 SER A CA 1
ATOM 1548 C C . SER A 1 204 ? -13.833 4.866 15.910 1.00 96.94 204 SER A C 1
ATOM 1550 O O . SER A 1 204 ? -13.623 5.336 17.030 1.00 96.94 204 SER A O 1
ATOM 1552 N N . ALA A 1 205 ? -13.554 3.586 15.641 1.00 95.81 205 ALA A N 1
ATOM 1553 C CA . ALA A 1 205 ? -12.871 2.702 16.586 1.00 95.81 205 ALA A CA 1
ATOM 1554 C C . ALA A 1 205 ? -11.414 3.127 16.817 1.00 95.81 205 ALA A C 1
ATOM 1556 O O . ALA A 1 205 ? -10.992 3.218 17.971 1.00 95.81 205 ALA A O 1
ATOM 1557 N N . LYS A 1 206 ? -10.674 3.460 15.751 1.00 95.69 206 LYS A N 1
ATOM 1558 C CA . LYS A 1 206 ? -9.317 4.013 15.842 1.00 95.69 206 LYS A CA 1
ATOM 1559 C C . LYS A 1 206 ? -9.299 5.280 16.685 1.00 95.69 206 LYS A C 1
ATOM 1561 O O . LYS A 1 206 ? -8.548 5.327 17.650 1.00 95.69 206 LYS A O 1
ATOM 1566 N N . LYS A 1 207 ? -10.153 6.259 16.370 1.00 95.06 207 LYS A N 1
ATOM 1567 C CA . LYS A 1 207 ? -10.229 7.539 17.087 1.00 95.06 207 LYS A CA 1
ATOM 1568 C C . LYS A 1 207 ? -10.412 7.332 18.593 1.00 95.06 207 LYS A C 1
ATOM 1570 O O . LYS A 1 207 ? -9.547 7.715 19.370 1.00 95.06 207 LYS A O 1
ATOM 1575 N N . ARG A 1 208 ? -11.464 6.605 18.991 1.00 94.38 208 ARG A N 1
ATOM 1576 C CA . ARG A 1 208 ? -11.742 6.295 20.406 1.00 94.38 208 ARG A CA 1
ATOM 1577 C C . ARG A 1 208 ? -10.594 5.563 21.100 1.00 94.38 208 ARG A C 1
ATOM 1579 O O . ARG A 1 208 ? -10.337 5.804 22.271 1.00 94.38 208 ARG A O 1
ATOM 1586 N N . THR A 1 209 ? -9.930 4.650 20.393 1.00 92.00 209 THR A N 1
ATOM 1587 C CA . THR A 1 209 ? -8.843 3.844 20.965 1.00 92.00 209 THR A CA 1
ATOM 1588 C C . THR A 1 209 ? -7.562 4.654 21.142 1.00 92.00 209 THR A C 1
ATOM 1590 O O . THR A 1 209 ? -6.867 4.479 22.136 1.00 92.00 209 THR A O 1
ATOM 1593 N N . CYS A 1 210 ? -7.251 5.529 20.188 1.00 90.38 210 CYS A N 1
ATOM 1594 C CA . CYS A 1 210 ? -6.041 6.345 20.191 1.00 90.38 210 CYS A CA 1
ATOM 1595 C C . CYS A 1 210 ? -6.145 7.582 21.094 1.00 90.38 210 CYS A C 1
ATOM 1597 O O . CYS A 1 210 ? -5.127 8.056 21.574 1.00 90.38 210 CYS A O 1
ATOM 1599 N N . GLU A 1 211 ? -7.353 8.090 21.348 1.00 89.62 211 GLU A N 1
ATOM 1600 C CA . GLU A 1 211 ? -7.592 9.209 22.277 1.00 89.62 211 GLU A CA 1
ATOM 1601 C C . GLU A 1 211 ? -7.722 8.750 23.743 1.00 89.62 211 GLU A C 1
ATOM 1603 O O . GLU A 1 211 ? -7.775 9.573 24.657 1.00 89.62 211 GLU A O 1
ATOM 1608 N N . ALA A 1 212 ? -7.780 7.438 23.994 1.00 84.19 212 ALA A N 1
ATOM 1609 C CA . ALA A 1 212 ? -7.865 6.895 25.344 1.00 84.19 212 ALA A CA 1
ATOM 1610 C C . ALA A 1 212 ? -6.538 7.050 26.108 1.00 84.19 212 ALA A C 1
ATOM 1612 O O . ALA A 1 212 ? -5.449 6.890 25.554 1.00 84.19 212 ALA A O 1
ATOM 1613 N N . ALA A 1 213 ? -6.620 7.292 27.418 1.00 74.38 213 ALA A N 1
ATOM 1614 C CA . ALA A 1 213 ? -5.439 7.359 28.275 1.00 74.38 213 ALA A CA 1
ATOM 1615 C C . ALA A 1 213 ? -4.626 6.049 28.206 1.00 74.38 213 ALA A C 1
ATOM 1617 O O . ALA A 1 213 ? -5.173 4.957 28.367 1.00 74.38 213 ALA A O 1
ATOM 1618 N N . GLY A 1 214 ? -3.313 6.159 27.976 1.00 69.56 214 GLY A N 1
ATOM 1619 C CA . GLY A 1 214 ? -2.412 5.004 27.879 1.00 69.56 214 GLY A CA 1
ATOM 1620 C C . GLY A 1 214 ? -2.434 4.271 26.531 1.00 69.56 214 GLY A C 1
ATOM 1621 O O . GLY A 1 214 ? -1.937 3.149 26.448 1.00 69.56 214 GLY A O 1
ATOM 1622 N N . ALA A 1 215 ? -2.981 4.880 25.474 1.00 68.81 215 ALA A N 1
ATOM 1623 C CA . ALA A 1 215 ? -3.045 4.285 24.138 1.00 68.81 215 ALA A CA 1
ATOM 1624 C C . ALA A 1 215 ? -1.677 3.926 23.523 1.00 68.81 215 ALA A C 1
ATOM 1626 O O . ALA A 1 215 ? -1.640 3.050 22.660 1.00 68.81 215 ALA A O 1
ATOM 1627 N N . ASP A 1 216 ? -0.582 4.530 24.000 1.00 64.88 216 ASP A N 1
ATOM 1628 C CA . ASP A 1 216 ? 0.776 4.399 23.445 1.00 64.88 216 ASP A CA 1
ATOM 1629 C C . ASP A 1 216 ? 1.749 3.608 24.336 1.00 64.88 216 ASP A C 1
ATOM 1631 O O . ASP A 1 216 ? 2.962 3.759 24.225 1.00 64.88 216 ASP A O 1
ATOM 1635 N N . GLN A 1 217 ? 1.245 2.744 25.223 1.00 64.94 217 GLN A N 1
ATOM 1636 C CA . GLN A 1 217 ? 2.100 2.058 26.203 1.00 64.94 217 GLN A CA 1
ATOM 1637 C C . GLN A 1 217 ? 3.172 1.126 25.597 1.00 64.94 217 GLN A C 1
ATOM 1639 O O . GLN A 1 217 ? 4.137 0.838 26.295 1.00 64.94 217 GLN A O 1
ATOM 1644 N N . GLU A 1 218 ? 3.080 0.717 24.320 1.00 62.12 218 GLU A N 1
ATOM 1645 C CA . GLU A 1 218 ? 4.146 -0.035 23.631 1.00 62.12 218 GLU A CA 1
ATOM 1646 C C . GLU A 1 218 ? 4.160 0.184 22.098 1.00 62.12 218 GLU A C 1
ATOM 1648 O O . GLU A 1 218 ? 3.134 -0.032 21.439 1.00 62.12 218 GLU A O 1
ATOM 1653 N N . PRO A 1 219 ? 5.305 0.529 21.475 1.00 59.78 219 PRO A N 1
ATOM 1654 C CA . PRO A 1 219 ? 5.406 0.677 20.021 1.00 59.78 219 PRO A CA 1
ATOM 1655 C C . PRO A 1 219 ? 5.116 -0.648 19.294 1.00 59.78 219 PRO A C 1
ATOM 1657 O O . PRO A 1 219 ? 5.564 -1.720 19.698 1.00 59.78 219 PRO A O 1
ATOM 1660 N N . GLY A 1 220 ? 4.319 -0.595 18.222 1.00 64.25 220 GLY A N 1
ATOM 1661 C CA . GLY A 1 220 ? 4.010 -1.753 17.367 1.00 64.25 220 GLY A CA 1
ATOM 1662 C C . GLY A 1 220 ? 2.957 -2.740 17.905 1.00 64.25 220 GLY A C 1
ATOM 1663 O O . GLY A 1 220 ? 2.453 -3.567 17.135 1.00 64.25 220 GLY A O 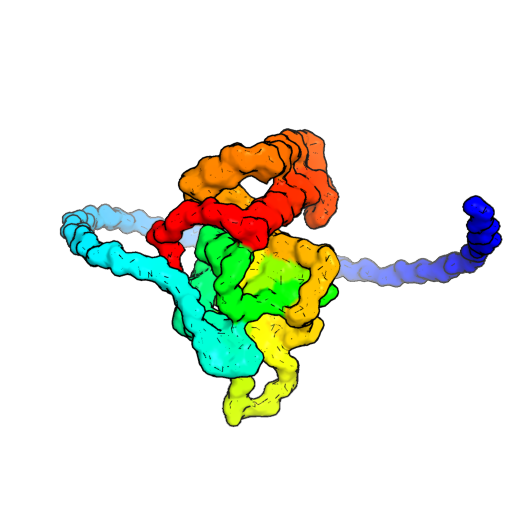1
ATOM 1664 N N . LYS A 1 221 ? 2.597 -2.653 19.194 1.00 67.88 221 LYS A N 1
ATOM 1665 C CA . LYS A 1 221 ? 1.599 -3.515 19.868 1.00 67.88 221 LYS A CA 1
ATOM 1666 C C . LYS A 1 221 ? 0.508 -2.743 20.605 1.00 67.88 221 LYS A C 1
ATOM 1668 O O . LYS A 1 221 ? -0.410 -3.353 21.156 1.00 67.88 221 LYS A O 1
ATOM 1673 N N . SER A 1 222 ? 0.587 -1.417 20.602 1.00 85.00 222 SER A N 1
ATOM 1674 C CA . SER A 1 222 ? -0.416 -0.580 21.238 1.00 85.00 222 SER A CA 1
ATOM 1675 C C . SER A 1 222 ? -1.806 -0.824 20.642 1.00 85.00 222 SER A C 1
ATOM 1677 O O . SER A 1 222 ? -1.964 -1.148 19.458 1.00 85.00 222 SER A O 1
ATOM 1679 N N . LYS A 1 223 ? -2.848 -0.657 21.463 1.00 89.38 223 LYS A N 1
ATOM 1680 C CA . LYS A 1 223 ? -4.237 -0.771 20.989 1.00 89.38 223 LYS A CA 1
ATOM 1681 C C . LYS A 1 223 ? -4.514 0.234 19.868 1.00 89.38 223 LYS A C 1
ATOM 1683 O O . LYS A 1 223 ? -5.246 -0.088 18.934 1.00 89.38 223 LYS A O 1
ATOM 1688 N N . CYS A 1 224 ? -3.899 1.418 19.934 1.00 90.94 224 CYS A N 1
ATOM 1689 C CA . CYS 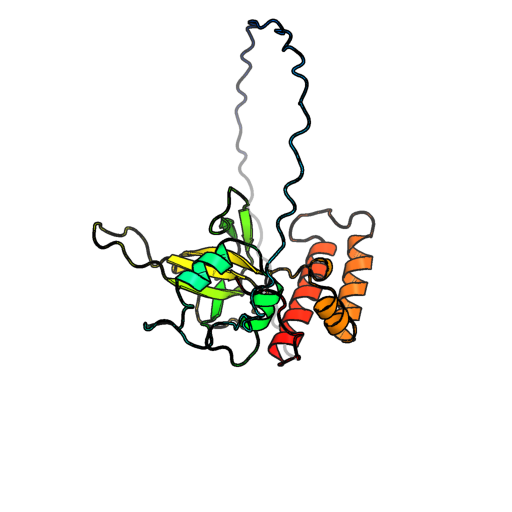A 1 224 ? -3.997 2.418 18.878 1.00 90.94 224 CYS A CA 1
ATOM 1690 C C . CYS A 1 224 ? -3.364 1.928 17.568 1.00 90.94 224 CYS A C 1
ATOM 1692 O O . CYS A 1 224 ? -3.990 2.036 16.514 1.00 90.94 224 CYS A O 1
ATOM 1694 N N . GLU A 1 225 ? -2.177 1.321 17.621 1.00 90.50 225 GLU A N 1
ATOM 1695 C CA . GLU A 1 225 ? -1.505 0.787 16.432 1.00 90.50 225 GLU A CA 1
ATOM 1696 C C . GLU A 1 225 ? -2.296 -0.362 15.794 1.00 90.50 225 GLU A C 1
ATOM 1698 O O . GLU A 1 225 ? -2.481 -0.398 14.577 1.00 90.50 225 GLU A O 1
ATOM 1703 N N . LEU A 1 226 ? -2.860 -1.268 16.597 1.00 92.12 226 LEU A N 1
ATOM 1704 C CA . LEU A 1 226 ? -3.757 -2.308 16.083 1.00 92.12 226 LEU A CA 1
ATOM 1705 C C . LEU A 1 226 ? -5.002 -1.712 15.408 1.00 92.12 226 LEU A C 1
ATOM 1707 O O . LEU A 1 226 ? -5.412 -2.189 14.347 1.00 92.12 226 LEU A O 1
ATOM 1711 N N . ALA A 1 227 ? -5.577 -0.646 15.968 1.00 94.75 227 ALA A N 1
ATOM 1712 C CA . ALA A 1 227 ? -6.721 0.034 15.369 1.00 94.75 227 ALA A CA 1
ATOM 1713 C C . ALA A 1 227 ? -6.354 0.789 14.073 1.00 94.75 227 ALA A C 1
ATOM 1715 O O . ALA A 1 227 ? -7.125 0.762 13.112 1.00 94.75 227 ALA A O 1
ATOM 1716 N N . ARG A 1 228 ? -5.159 1.396 14.000 1.00 95.00 228 ARG A N 1
ATOM 1717 C CA . ARG A 1 228 ? -4.592 1.986 12.768 1.00 95.00 228 ARG A CA 1
ATOM 1718 C C . ARG A 1 228 ? -4.422 0.939 11.668 1.00 95.00 228 ARG A C 1
ATOM 1720 O O . ARG A 1 228 ? -4.860 1.155 10.535 1.00 95.00 228 ARG A O 1
ATOM 1727 N N . ARG A 1 229 ? -3.858 -0.223 12.009 1.00 95.38 229 ARG A N 1
ATOM 1728 C CA . ARG A 1 229 ? -3.695 -1.358 11.083 1.00 95.38 229 ARG A CA 1
ATOM 1729 C C . ARG A 1 229 ? -5.037 -1.884 10.594 1.00 95.38 229 ARG A C 1
ATOM 1731 O O . ARG A 1 229 ? -5.183 -2.157 9.406 1.00 95.38 229 ARG A O 1
ATOM 1738 N N . HIS A 1 230 ? -6.022 -1.994 11.483 1.00 97.31 230 HIS A N 1
ATOM 1739 C CA . HIS A 1 230 ? -7.362 -2.438 11.111 1.00 97.31 230 HIS A CA 1
ATOM 1740 C C . HIS A 1 230 ? -8.048 -1.464 10.142 1.00 97.31 230 HIS A C 1
ATOM 1742 O O . HIS A 1 230 ? -8.613 -1.902 9.139 1.00 97.31 230 HIS A O 1
ATOM 1748 N N . LEU A 1 231 ? -7.942 -0.152 10.384 1.00 98.31 231 LEU A N 1
ATOM 1749 C CA . LEU A 1 231 ? -8.430 0.863 9.447 1.00 98.31 231 LEU A CA 1
ATOM 1750 C C . LEU A 1 231 ? -7.752 0.730 8.076 1.00 98.31 231 LEU A C 1
ATOM 1752 O O . LEU A 1 231 ? -8.439 0.657 7.060 1.00 98.31 231 LEU A O 1
ATOM 1756 N N . SER A 1 232 ? -6.423 0.623 8.053 1.00 98.31 232 SER A N 1
ATOM 1757 C CA . SER A 1 232 ? -5.643 0.503 6.812 1.00 98.31 232 SER A CA 1
ATOM 1758 C C . SER A 1 232 ? -6.008 -0.756 6.023 1.00 98.31 232 SER A C 1
ATOM 1760 O O . SER A 1 232 ? -6.220 -0.695 4.816 1.00 98.31 232 SER A O 1
ATOM 1762 N N . LEU A 1 233 ? -6.163 -1.892 6.711 1.00 98.38 233 LEU A N 1
ATOM 1763 C CA . LEU A 1 233 ? -6.634 -3.140 6.111 1.00 98.38 233 LEU A CA 1
ATOM 1764 C C . LEU A 1 233 ? -8.036 -2.989 5.512 1.00 98.38 233 LEU A C 1
ATOM 1766 O O . LEU A 1 233 ? -8.282 -3.485 4.416 1.00 98.38 233 LEU A O 1
ATOM 1770 N N . THR A 1 234 ? -8.941 -2.294 6.203 1.00 98.56 234 THR A N 1
ATOM 1771 C CA . THR A 1 234 ? -10.314 -2.069 5.724 1.00 98.56 234 THR A CA 1
ATOM 1772 C C . THR A 1 234 ? -10.322 -1.209 4.456 1.00 98.56 234 THR A C 1
ATOM 1774 O O . THR A 1 234 ? -11.011 -1.549 3.494 1.00 98.56 234 THR A O 1
ATOM 1777 N N . ILE A 1 235 ? -9.500 -0.152 4.408 1.00 98.62 235 ILE A N 1
ATOM 1778 C CA . ILE A 1 235 ? -9.314 0.684 3.211 1.00 98.62 235 ILE A CA 1
ATOM 1779 C C . ILE A 1 235 ? -8.756 -0.155 2.053 1.00 98.62 235 ILE A C 1
ATOM 1781 O O . ILE A 1 235 ? -9.360 -0.197 0.983 1.00 98.62 235 ILE A O 1
ATOM 1785 N N . ALA A 1 236 ? -7.657 -0.885 2.272 1.00 98.38 236 ALA A N 1
ATOM 1786 C CA . ALA A 1 236 ? -7.028 -1.713 1.241 1.00 98.38 236 ALA A CA 1
ATOM 1787 C C . ALA A 1 236 ? -7.970 -2.801 0.699 1.00 98.38 236 ALA A C 1
ATOM 1789 O O . ALA A 1 236 ? -7.997 -3.064 -0.502 1.00 98.38 236 ALA A O 1
ATOM 1790 N N . GLN A 1 237 ? -8.792 -3.409 1.562 1.00 98.25 237 GLN A N 1
ATOM 1791 C CA . GLN A 1 237 ? -9.820 -4.367 1.145 1.00 98.25 237 GLN A CA 1
ATOM 1792 C C . GLN A 1 237 ? -10.912 -3.722 0.290 1.00 98.25 237 GLN A C 1
ATOM 1794 O O . GLN A 1 237 ? -11.377 -4.348 -0.661 1.00 98.25 237 GLN A O 1
ATOM 1799 N N . SER A 1 238 ? -11.337 -2.503 0.622 1.00 98.25 238 SER A N 1
ATOM 1800 C CA . SER A 1 238 ? -12.324 -1.773 -0.173 1.00 98.25 238 SER A CA 1
ATOM 1801 C C . SER A 1 238 ? -11.777 -1.422 -1.563 1.00 98.25 238 SER A C 1
ATOM 1803 O O . SER A 1 238 ? -12.394 -1.753 -2.578 1.00 98.25 238 SER A O 1
ATOM 1805 N N . VAL A 1 239 ? -10.552 -0.887 -1.629 1.00 98.25 239 VAL A N 1
ATOM 1806 C CA . VAL A 1 239 ? -9.841 -0.629 -2.895 1.00 98.25 239 VAL A CA 1
ATOM 1807 C C . VAL A 1 239 ? -9.660 -1.912 -3.704 1.00 98.25 239 VAL A C 1
ATOM 1809 O O . VAL A 1 239 ? -10.021 -1.958 -4.878 1.00 98.25 239 VAL A O 1
ATOM 1812 N N . GLY A 1 240 ? -9.192 -2.994 -3.076 1.00 97.12 240 GLY A N 1
ATOM 1813 C CA . GLY A 1 240 ? -8.984 -4.290 -3.729 1.00 97.12 240 GLY A CA 1
ATOM 1814 C C . GLY A 1 240 ? -10.264 -4.938 -4.274 1.00 97.12 240 GLY A C 1
ATOM 1815 O O . GLY A 1 240 ? -10.195 -5.723 -5.218 1.00 97.12 240 GLY A O 1
ATOM 1816 N N . LYS A 1 241 ? -11.437 -4.584 -3.733 1.00 97.75 241 LYS A N 1
ATOM 1817 C CA . LYS A 1 241 ? -12.756 -4.985 -4.260 1.00 97.75 241 LYS A CA 1
ATOM 1818 C C . LYS A 1 241 ? -13.227 -4.129 -5.442 1.00 97.75 241 LYS A C 1
ATOM 1820 O O . LYS A 1 241 ? -14.309 -4.378 -5.965 1.00 97.75 241 LYS A O 1
ATOM 1825 N N . GLY A 1 242 ? -12.429 -3.155 -5.878 1.00 96.38 242 GLY A N 1
ATOM 1826 C CA . GLY A 1 242 ? -12.751 -2.279 -7.001 1.00 96.38 242 GLY A CA 1
ATOM 1827 C C . GLY A 1 242 ? -13.595 -1.073 -6.610 1.00 96.38 242 GLY A C 1
ATOM 1828 O O . GLY A 1 242 ? -14.385 -0.605 -7.428 1.00 96.38 242 GLY A O 1
ATOM 1829 N N . ARG A 1 243 ? -13.455 -0.568 -5.374 1.00 95.06 243 ARG A N 1
ATOM 1830 C CA . ARG A 1 243 ? -14.035 0.727 -5.003 1.00 95.06 243 ARG A CA 1
ATOM 1831 C C . ARG A 1 243 ? -13.600 1.796 -6.011 1.00 95.06 243 ARG A C 1
ATOM 1833 O O . ARG A 1 243 ? -12.416 1.911 -6.316 1.00 95.06 243 ARG A O 1
ATOM 1840 N N . ALA A 1 244 ? -14.551 2.607 -6.469 1.00 95.94 244 ALA A N 1
ATOM 1841 C CA . ALA A 1 244 ? -14.250 3.786 -7.269 1.00 95.94 244 ALA A CA 1
ATOM 1842 C C . ALA A 1 244 ? -13.483 4.809 -6.417 1.00 95.94 244 ALA A C 1
ATOM 1844 O O . ALA A 1 244 ? -13.980 5.287 -5.392 1.00 95.94 244 ALA A O 1
ATOM 1845 N N . LEU A 1 245 ? -12.260 5.118 -6.838 1.00 96.44 245 LEU A N 1
ATOM 1846 C CA . LEU A 1 245 ? -11.442 6.156 -6.230 1.00 96.44 245 LEU A CA 1
ATOM 1847 C C . LEU A 1 245 ? -11.744 7.503 -6.901 1.00 96.44 245 LEU A C 1
ATOM 1849 O O . LEU A 1 245 ? -11.989 7.529 -8.110 1.00 96.44 245 LEU A O 1
ATOM 1853 N N . PRO A 1 246 ? -11.724 8.619 -6.152 1.00 96.75 246 PRO A N 1
ATOM 1854 C CA . PRO A 1 246 ? -11.715 9.947 -6.756 1.00 96.75 246 PRO A CA 1
ATOM 1855 C C . PRO A 1 246 ? -10.575 10.094 -7.780 1.00 96.75 246 PRO A C 1
ATOM 1857 O O . PRO A 1 246 ? -9.573 9.378 -7.686 1.00 96.75 246 PRO A O 1
ATOM 1860 N N . PRO A 1 247 ? -10.696 11.010 -8.755 1.00 95.44 247 PRO A N 1
ATOM 1861 C CA . PRO A 1 247 ? -9.603 11.294 -9.678 1.00 95.44 247 PRO A CA 1
ATOM 1862 C C . PRO A 1 247 ? -8.375 11.827 -8.927 1.00 95.44 247 PRO A C 1
ATOM 1864 O O . PRO A 1 247 ? -8.493 12.440 -7.865 1.00 95.44 247 PRO A O 1
ATOM 1867 N N . LEU A 1 248 ? -7.188 11.576 -9.476 1.00 94.62 248 LEU A N 1
ATOM 1868 C CA . LEU A 1 248 ? -5.941 12.134 -8.959 1.00 94.62 248 LEU A CA 1
ATOM 1869 C C . LEU A 1 248 ? -5.818 13.602 -9.370 1.00 94.62 248 LEU A C 1
ATOM 1871 O O . LEU A 1 248 ? -5.967 13.937 -10.541 1.00 94.62 248 LEU A O 1
ATOM 1875 N N . THR A 1 249 ? -5.500 14.462 -8.411 1.00 92.19 249 THR A N 1
ATOM 1876 C CA . THR A 1 249 ? -5.124 15.870 -8.637 1.00 92.19 249 THR A CA 1
ATOM 1877 C C . THR A 1 249 ? -3.644 15.997 -9.029 1.00 92.19 249 THR A C 1
ATOM 1879 O O . THR A 1 249 ? -3.231 16.940 -9.715 1.00 92.19 249 THR A O 1
ATOM 1882 N N . TYR A 1 250 ? -2.830 15.021 -8.616 1.00 91.62 250 TYR A N 1
ATOM 1883 C CA . TYR A 1 250 ? -1.389 14.988 -8.808 1.00 91.62 250 TYR A CA 1
ATOM 1884 C C . TYR A 1 250 ? -0.895 13.576 -9.142 1.00 91.62 250 TYR A C 1
ATOM 1886 O O . TYR A 1 250 ? -1.305 12.591 -8.528 1.00 91.62 250 TYR A O 1
ATOM 1894 N N . VAL A 1 251 ? 0.029 13.506 -10.101 1.00 93.88 251 VAL A N 1
ATOM 1895 C CA . VAL A 1 251 ? 0.798 12.311 -10.465 1.00 93.88 251 VAL A CA 1
ATOM 1896 C C . VAL A 1 251 ? 2.258 12.749 -10.647 1.00 93.88 251 VAL A C 1
ATOM 1898 O O . VAL A 1 251 ? 2.472 13.752 -11.336 1.00 93.88 251 VAL A O 1
ATOM 1901 N N . PRO A 1 252 ? 3.227 12.063 -10.009 1.00 89.88 252 PRO A N 1
ATOM 1902 C CA . PRO A 1 252 ? 4.620 12.501 -9.940 1.00 89.88 252 PRO A CA 1
ATOM 1903 C C . PRO A 1 252 ? 5.423 12.382 -11.240 1.00 89.88 252 PRO A C 1
ATOM 1905 O O . PRO A 1 252 ? 5.218 11.473 -12.081 1.00 89.88 252 PRO A O 1
#

Solvent-accessible surface area (backbone atoms only — not comparable to full-atom values): 15621 Å² total; per-residue (Å²): 143,85,89,85,88,82,81,90,84,80,91,83,83,88,83,89,86,80,88,82,91,82,82,85,89,80,88,81,89,76,88,84,82,87,78,85,79,80,90,78,84,84,78,88,76,80,86,77,82,76,80,77,76,80,69,77,83,66,78,67,67,78,83,86,62,57,40,92,67,100,55,40,25,42,46,65,69,47,33,52,44,44,27,62,48,72,39,38,69,55,26,50,60,60,63,24,63,93,50,77,61,36,57,35,22,24,71,53,61,50,73,41,51,40,40,88,55,92,84,55,74,42,83,45,49,49,27,24,42,31,35,42,26,43,70,60,74,81,64,96,83,59,86,73,92,65,75,57,39,33,37,29,39,31,45,41,12,40,26,34,58,46,48,51,90,46,44,36,73,69,84,58,98,70,59,36,57,41,68,44,60,61,88,77,44,57,70,65,50,42,51,59,49,52,73,37,66,70,42,35,52,31,47,55,49,22,51,60,40,49,72,35,90,75,24,74,79,40,89,93,70,14,65,22,50,54,28,43,45,50,31,17,41,47,50,53,52,44,33,52,72,58,53,87,72,69,85,78,93,69,64,99

Secondary structure (DSSP, 8-state):
---------------------------------------PPPP-----------------PPP-SPPSSSS-PPPHHHHHHHTTS--HHHHHHHTSTT--PPEEEESS-EEEEBTTSSS-EEEE-TTBEEEEEEEPPPPTTS---S--EEEEEETTS-EEEEEGGGEESSPPTT-B-----GGGS-HHHHHHHHHSHHHHHHHHHHHHHHSSTTTTSSTTTSHHHHHHHHHHHHHHHHHHTTPPPPPPS---

Sequence (252 aa):
MRRATLPLLWLGLQVLACGSTVDRDTTPAGSHEPTAASIATPTPTATATVEAKAEPEAERKLPEACEPGDMCSMPAEFGQRLCGGTHPEVALHLFAPKTPWKRAYLKRAFKAWHVGGRGELRELRAAEEVIVVTVAKPSATGMQIGGQAFDVLRWDGTCVSLMEDEITFQRPSNAVPANIALEELEPPYRTSFTEEKAIELARSAKKRTCEAAGADQEPGKSKCELARRHLSLTIAQSVGKGRALPPLTYVP

pLDDT: mean 80.21, std 19.89, range [37.94, 98.62]

=== Feature glossary ===
Each block in this record encodes a different view of the same protein. In brief:

Predicted aligned error. PAE(i, j) answers: if I align the predicted and true structures on residue i, how far off (in Å) do I expect residue j to be? A block-diagonal PAE matrix with low values on the blocks and high values off-diagonal is the signature of a multi-domain protein with confidently predicted domains but uncertain inter-domain orientation.

Contact-map, Ramachandran, and PAE plots. Plot images: a contact map (which residues are close in 3D, as an N×N binary image), a Ramachandran scatter (backbone torsion angles, revealing secondary-structure composition at a glance), and — for AlphaFold structures — a PAE heatmap (pairwise prediction confidence).

Backbone torsions (φ/ψ). φ (phi) and ψ (psi) are the two rotatable backbone dihedrals per residue: φ is the C(i-1)–N–Cα–C torsion, ψ is the N–Cα–C–N(i+1) torsion, both in degrees on (−180°, 180°]. α-helical residues cluster near (−60°, −45°); β-strand residues near (−120°, +130°). A Ramachandran plot is simply a scatter of (φ, ψ) for every residue.

Foldseek 3Di. A 3Di character summarizes, for each residue, the relative orientation of the Cα frame of its nearest spatial neighbor. Because it encodes fold topology rather than chemistry, 3Di alignments detect remote structural similarity that sequence alignment misses.

Radius of gyration, Cα contacts, bounding box. Three whole-structure scalars: the radius of gyration (RMS distance of Cα from centroid, in Å), the count of Cα–Cα contacts (pairs closer than 8 Å and separated by more than four residues in sequence — i.e. tertiary, not local, contacts), and the bounding-box dimensions. Together they distinguish compact globular folds from extended fibres or disordered chains.

Sequence. Sequence gives the chain of amino acids in standard one-letter code (A=alanine, C=cysteine, …, Y=tyrosine), read N→C. It is the only feature that is directly encoded by the gene; all structural features are derived from the folded form of this sequence.

mmCIF coordinates. Atomic coordinates in PDBx/mmCIF format — the same representation the Protein Data Bank distributes. Each line of the _atom_site loop places one backbone atom in Cartesian space (units: ångströms, origin: arbitrary).

Secondary structure (3-state, P-SEA). Three-state secondary structure (P-SEA) collapses the eight DSSP classes into helix (a), strand (b), and coil (c). P-SEA assigns these from Cα geometry alone — distances and angles — without requiring backbone oxygens, so it works on any Cα trace.

InterPro / GO / CATH / organism. Functional annotations link the protein to curated databases. InterPro entries identify conserved domains and families by matching the sequence against member-database signatures (Pfam, PROSITE, CDD, …). Gene Ontology (GO) terms describe molecular function, biological process, and cellular component in a controlled vocabulary. CATH places the structure in a hierarchical fold classification (Class/Architecture/Topology/Homologous-superfamily). The organism is the source species.

B-factor. B-factor (Debye–Waller factor) reflects atomic displacement in the crystal lattice. It is an experimental observable (units Å²), not a prediction; low values mean the atom is pinned down, high values mean it moves or is heterogeneous across the crystal.

Rendered structure images. Structure images are PyMOL renders from six orthogonal camera directions. Cartoon representation draws helices as coils and strands as arrows; sticks shows the backbone as bonds; surface shows the solvent-excluded envelope. Rainbow coloring maps sequence position to hue (blue→red, N→C); chain coloring assigns a distinct color per polypeptide.

Solvent-accessible surface area. Solvent-accessible surface area (SASA) is the area in Å² traced out by the centre of a 1.4 Å probe sphere (a water molecule) rolled over the protein's van der Waals surface (Shrake–Rupley / Lee–Richards construction). Buried residues have near-zero SASA; fully exposed residues can exceed 200 Å².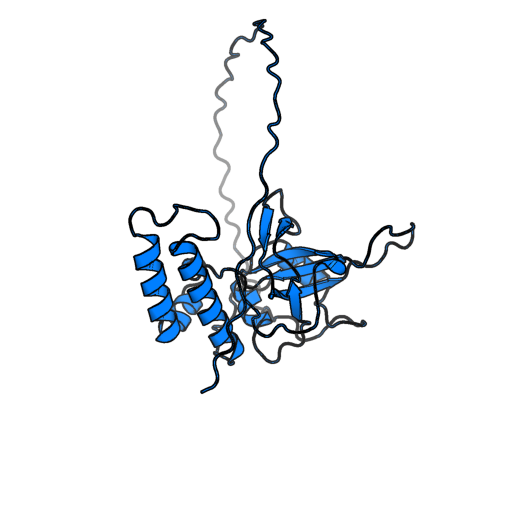 The total SASA scales roughly with the number of surface residues.

Secondary structure (8-state, DSSP). The SS8 string is DSSP's per-residue secondary-structure call. α-helix (H) means an i→i+4 H-bond ladder; β-strand (E) means the residue participates in a β-sheet; 3₁₀ (G) and π (I) are tighter and wider helices; T/S are turns/bends; '-' is loop.

pLDDT. For AlphaFold models, the B-factor field carries pLDDT — the model's own estimate of local accuracy on a 0–100 scale. Regions with pLDDT<50 should be treated as essentially unmodeled; they often correspond to intrinsically disordered segments.

Nearest PDB structures. Nearest PDB neighbors are the top structural matches found by Foldseek when searching this structure against the entire Protein Data Bank. Each hit reports a TM-score (0 to 1; >0.5 almost always implies the same fold) and an E-value. These are *structural* homologs — they may share no detectable sequence similarity.